Protein AF-A0A9C6TLK5-F1 (afdb_monomer_lite)

InterPro domains:
  IPR001360 Glycoside hydrolase family 1 [PF00232] (13-181)
  IPR001360 Glycoside hydrolase family 1 [PTHR10353] (14-205)
  IPR007502 Helicase-associated domain [SM00847] (210-288)
  IPR017853 Glycoside hydrolase superfamily [SSF51445] (13-219)
  IPR048333 Helicase associated domain (HA2), winged-helix domain [PF04408] (211-238)

pLDDT: mean 72.8, std 20.07, range [28.39, 98.5]

Sequence (298 aa):
MPAGASTISDDFMLQEDVKLMVGIDLDAYRLSISWSRLIPNGRGPINPKGLQFYNNLINELISSGIQPHVTLHNYDLPQALEDEYGGWISPKIIRDFINYAEVCLREFGDRVLYWNTMNESNVFTIGGYDQGTTPPTRYSPPFFQKYNSSRGDSITEPYLAVHHILLSHSSVVRLYRRKYKIILPTNDTDEDWVATQRARDFFIAKSLQDALKQLYLIDVIDENGAITSIGQKMAELSLEPSLSRTLMEANDYGCIPEALTIVVMLSAKTTLLPLSHIISTTRVMQIIIMHCAIGKVV

Structure (mmCIF, N/CA/C/O backbone):
data_AF-A0A9C6TLK5-F1
#
_entry.id   AF-A0A9C6TLK5-F1
#
loop_
_atom_site.group_PDB
_atom_site.id
_atom_site.type_symbol
_atom_site.label_atom_id
_atom_site.label_alt_id
_atom_site.label_comp_id
_atom_site.label_asym_id
_atom_site.label_entity_id
_atom_site.label_seq_id
_atom_site.pdbx_PDB_ins_code
_atom_site.Cartn_x
_atom_site.Cartn_y
_atom_site.Cartn_z
_atom_site.occupancy
_atom_site.B_iso_or_equiv
_atom_site.auth_seq_id
_atom_site.auth_comp_id
_atom_site.auth_asym_id
_atom_site.auth_atom_id
_atom_site.pdbx_PDB_model_num
ATOM 1 N N . MET A 1 1 ? 14.029 9.295 10.079 1.00 28.39 1 MET A N 1
ATOM 2 C CA . MET A 1 1 ? 14.138 10.012 11.373 1.00 28.39 1 MET A CA 1
ATOM 3 C C . MET A 1 1 ? 14.384 8.990 12.482 1.00 28.39 1 MET A C 1
ATOM 5 O O . MET A 1 1 ? 13.859 7.889 12.354 1.00 28.39 1 MET A O 1
ATOM 9 N N . PRO A 1 2 ? 15.218 9.279 13.499 1.00 29.06 2 PRO A N 1
ATOM 10 C CA . PRO A 1 2 ? 15.669 8.276 14.464 1.00 29.06 2 PRO A CA 1
ATOM 11 C C . PRO A 1 2 ? 14.577 7.916 15.490 1.00 29.06 2 PRO A C 1
ATOM 13 O O . PRO A 1 2 ? 13.809 8.762 15.939 1.00 29.06 2 PRO A O 1
ATOM 16 N N . ALA A 1 3 ? 14.529 6.633 15.851 1.00 36.59 3 ALA A N 1
ATOM 17 C CA . ALA A 1 3 ? 13.403 5.910 16.454 1.00 36.59 3 ALA A CA 1
ATOM 18 C C . ALA A 1 3 ? 13.203 6.076 17.983 1.00 36.59 3 ALA A C 1
ATOM 20 O O . ALA A 1 3 ? 12.779 5.134 18.652 1.00 36.59 3 ALA A O 1
ATOM 21 N N . GLY A 1 4 ? 13.525 7.237 18.563 1.00 34.28 4 GLY A N 1
ATOM 22 C CA . GLY A 1 4 ? 13.648 7.370 20.026 1.00 34.28 4 GLY A CA 1
ATOM 23 C C . GLY A 1 4 ? 12.682 8.312 20.750 1.00 34.28 4 GLY A C 1
ATOM 24 O O . GLY A 1 4 ? 12.479 8.129 21.945 1.00 34.28 4 GLY A O 1
ATOM 25 N N . ALA A 1 5 ? 12.094 9.307 20.076 1.00 31.28 5 ALA A N 1
ATOM 26 C CA . ALA A 1 5 ? 11.507 10.471 20.761 1.00 31.28 5 ALA A CA 1
ATOM 27 C C . ALA A 1 5 ? 9.985 10.674 20.588 1.00 31.28 5 ALA A C 1
ATOM 29 O O . ALA A 1 5 ? 9.464 11.654 21.105 1.00 31.28 5 ALA A O 1
ATOM 30 N N . SER A 1 6 ? 9.260 9.793 19.886 1.00 44.84 6 SER A N 1
ATOM 31 C CA . SER A 1 6 ? 7.940 10.163 19.335 1.00 44.84 6 SER A CA 1
ATOM 32 C C . SER A 1 6 ? 6.698 9.637 20.069 1.00 44.84 6 SER A C 1
ATOM 34 O O . SER A 1 6 ? 5.595 10.031 19.738 1.00 44.84 6 SER A O 1
ATOM 36 N N . THR A 1 7 ? 6.800 8.758 21.069 1.00 49.16 7 THR A N 1
ATOM 37 C CA . THR A 1 7 ? 5.591 8.039 21.548 1.00 49.16 7 THR A CA 1
ATOM 38 C C . THR A 1 7 ? 4.605 8.913 22.329 1.00 49.16 7 THR A C 1
ATOM 40 O O . THR A 1 7 ? 3.407 8.794 22.119 1.00 49.16 7 THR A O 1
ATOM 43 N N . ILE A 1 8 ? 5.086 9.824 23.182 1.00 45.69 8 ILE A N 1
ATOM 44 C CA . ILE A 1 8 ? 4.211 10.729 23.954 1.00 45.69 8 ILE A CA 1
ATOM 45 C C . ILE A 1 8 ? 3.679 11.867 23.070 1.00 45.69 8 ILE A C 1
ATOM 47 O O . ILE A 1 8 ? 2.539 12.290 23.235 1.00 45.69 8 ILE A O 1
ATOM 51 N N . SER A 1 9 ? 4.489 12.351 22.121 1.00 56.44 9 SER A N 1
ATOM 52 C CA . SER A 1 9 ? 4.056 13.385 21.178 1.00 56.44 9 SER A CA 1
ATOM 53 C C . SER A 1 9 ? 3.024 12.847 20.193 1.00 56.44 9 SER A C 1
ATOM 55 O O . SER A 1 9 ? 2.036 13.521 19.944 1.00 56.44 9 SER A O 1
ATOM 57 N N . ASP A 1 10 ? 3.222 11.636 19.666 1.00 60.91 10 ASP A N 1
ATOM 58 C CA . ASP A 1 10 ? 2.335 11.056 18.655 1.00 60.91 10 ASP A CA 1
ATOM 59 C C . ASP A 1 10 ? 0.942 10.767 19.247 1.00 60.91 10 ASP A C 1
ATOM 61 O O . ASP A 1 10 ? -0.057 11.093 18.614 1.00 60.91 10 ASP A O 1
ATOM 65 N N . ASP A 1 11 ? 0.862 10.235 20.475 1.00 58.91 11 ASP A N 1
ATOM 66 C CA . ASP A 1 11 ? -0.419 9.974 21.154 1.00 58.91 11 ASP A CA 1
ATOM 67 C C . ASP A 1 11 ? -1.155 11.274 21.540 1.00 58.91 11 ASP A C 1
ATOM 69 O O . ASP A 1 11 ? -2.381 11.342 21.449 1.00 58.91 11 ASP A O 1
ATOM 73 N N . PHE A 1 12 ? -0.428 12.322 21.947 1.00 60.56 12 PHE A N 1
ATOM 74 C CA . PHE A 1 12 ? -1.028 13.623 22.268 1.00 60.56 12 PHE A CA 1
ATOM 75 C C . PHE A 1 12 ? -1.598 14.312 21.021 1.00 60.56 12 PHE A C 1
ATOM 77 O O . PHE A 1 12 ? -2.747 14.750 21.034 1.00 60.56 12 PHE A O 1
ATOM 84 N N . MET A 1 13 ? -0.827 14.346 19.929 1.00 69.62 13 MET A N 1
ATOM 85 C CA . MET A 1 13 ? -1.277 14.909 18.651 1.00 69.62 13 MET A CA 1
ATOM 86 C C . MET A 1 13 ? -2.495 14.153 18.112 1.00 69.62 13 MET A C 1
ATOM 88 O O . MET A 1 13 ? -3.429 14.760 17.605 1.00 69.62 13 MET A O 1
ATOM 92 N N . LEU A 1 14 ? -2.533 12.833 18.302 1.00 75.69 14 LEU A N 1
ATOM 93 C CA . LEU A 1 14 ? -3.653 11.995 17.895 1.00 75.69 14 LEU A CA 1
ATOM 94 C C . LEU A 1 14 ? -4.956 12.334 18.629 1.00 75.69 14 LEU A C 1
ATOM 96 O O . LEU A 1 14 ? -6.019 12.383 18.013 1.00 75.69 14 LEU A O 1
ATOM 100 N N . GLN A 1 15 ? -4.886 12.593 19.935 1.00 77.00 15 GLN A N 1
ATOM 101 C CA . GLN A 1 15 ? -6.055 13.025 20.704 1.00 77.00 15 GLN A CA 1
ATOM 102 C C . GLN A 1 15 ? -6.535 14.419 20.289 1.00 77.00 15 GLN A C 1
ATOM 104 O O . GLN A 1 15 ? -7.738 14.678 20.296 1.00 77.00 15 GLN A O 1
ATOM 109 N N . GLU A 1 16 ? -5.624 15.331 19.941 1.00 82.81 16 GLU A N 1
ATOM 110 C CA . GLU A 1 16 ? -6.001 16.640 19.397 1.00 82.81 16 GLU A CA 1
ATOM 111 C C . GLU A 1 16 ? -6.657 16.512 18.020 1.00 82.81 16 GLU A C 1
ATOM 113 O O . GLU A 1 16 ? -7.712 17.107 17.798 1.00 82.81 16 GLU A O 1
ATOM 118 N N . ASP A 1 17 ? -6.105 15.676 17.142 1.00 82.94 17 ASP A N 1
ATOM 119 C CA . ASP A 1 17 ? -6.660 15.407 15.817 1.00 82.94 17 ASP A CA 1
ATOM 120 C C . ASP A 1 17 ? -8.091 14.860 15.918 1.00 82.94 17 ASP A C 1
ATOM 122 O O . ASP A 1 17 ? -8.992 15.376 15.256 1.00 82.94 17 ASP A O 1
ATOM 126 N N . VAL A 1 18 ? -8.350 13.881 16.795 1.00 84.81 18 VAL A N 1
ATOM 127 C CA . VAL A 1 18 ? -9.710 13.339 16.978 1.00 84.81 18 VAL A CA 1
ATOM 128 C C . VAL A 1 18 ? -10.662 14.386 17.560 1.00 84.81 18 VAL A C 1
ATOM 130 O O . VAL A 1 18 ? -11.790 14.511 17.085 1.00 84.81 18 VAL A O 1
ATOM 133 N N . LYS A 1 19 ? -10.223 15.208 18.524 1.00 86.12 19 LYS A N 1
ATOM 134 C CA . LYS A 1 19 ? -11.050 16.311 19.052 1.00 86.12 19 LYS A CA 1
ATOM 135 C C . LYS A 1 19 ? -11.443 17.304 17.964 1.00 86.12 19 LYS A C 1
ATOM 137 O O . LYS A 1 19 ? -12.581 17.770 17.952 1.00 86.12 19 LYS A O 1
ATOM 142 N N . LEU A 1 20 ? -10.519 17.625 17.059 1.00 86.88 20 LEU A N 1
ATOM 143 C CA . LEU A 1 20 ? -10.808 18.485 15.917 1.00 86.88 20 LEU A CA 1
ATOM 144 C C . LEU A 1 20 ? -11.824 17.829 14.982 1.00 86.88 20 LEU A C 1
ATOM 146 O O . LEU A 1 20 ? -12.769 18.503 14.585 1.00 86.88 20 LEU A O 1
ATOM 150 N N . MET A 1 21 ? -11.678 16.532 14.689 1.00 87.00 21 MET A N 1
ATOM 151 C CA . MET A 1 21 ? -12.616 15.776 13.848 1.00 87.00 21 MET A CA 1
ATOM 152 C C . MET A 1 21 ? -14.034 15.743 14.429 1.00 87.00 21 MET A C 1
ATOM 154 O O . MET A 1 21 ? -14.998 15.940 13.694 1.00 87.00 21 MET A O 1
ATOM 158 N N . VAL A 1 22 ? -14.166 15.560 15.746 1.00 84.81 22 VAL A N 1
ATOM 159 C CA . VAL A 1 22 ? -15.458 15.654 16.446 1.00 84.81 22 VAL A CA 1
ATOM 160 C C . VAL A 1 22 ? -16.018 17.074 16.362 1.00 84.81 22 VAL A C 1
ATOM 162 O O . VAL A 1 22 ? -17.205 17.260 16.122 1.00 84.81 22 VAL A O 1
ATOM 165 N N . GLY A 1 23 ? -15.167 18.092 16.516 1.00 83.12 23 GLY A N 1
ATOM 166 C CA . GLY A 1 23 ? -15.576 19.497 16.444 1.00 83.12 23 GLY A CA 1
ATOM 167 C C . GLY A 1 23 ? -16.143 19.928 15.085 1.00 83.12 23 GLY A C 1
ATOM 168 O O . GLY A 1 23 ? -16.872 20.916 15.028 1.00 83.12 23 GLY A O 1
ATOM 169 N N . ILE A 1 24 ? -15.828 19.198 14.012 1.00 89.31 24 ILE A N 1
ATOM 170 C CA . ILE A 1 24 ? -16.359 19.421 12.657 1.00 89.31 24 ILE A CA 1
ATOM 171 C C . ILE A 1 24 ? -17.416 18.384 12.238 1.00 89.31 24 ILE A C 1
ATOM 173 O O . ILE A 1 24 ? -17.804 18.378 11.073 1.00 89.31 24 ILE A O 1
ATOM 177 N N . ASP A 1 25 ? -17.877 17.544 13.172 1.00 85.94 25 ASP A N 1
ATOM 178 C CA . ASP A 1 25 ? -18.951 16.557 12.981 1.00 85.94 25 ASP A CA 1
ATOM 179 C C . ASP A 1 25 ? -18.668 15.544 11.850 1.00 85.94 25 ASP A C 1
ATOM 181 O O . ASP A 1 25 ? -19.479 15.319 10.954 1.00 85.94 25 ASP A O 1
ATOM 185 N N . LEU A 1 26 ? -17.460 14.961 11.840 1.00 83.62 26 LEU A N 1
ATOM 186 C CA . LEU A 1 26 ? -17.097 13.925 10.866 1.00 83.62 26 LEU A CA 1
ATOM 187 C C . LEU A 1 26 ? -17.704 12.561 11.213 1.00 83.62 26 LEU A C 1
ATOM 189 O O . LEU A 1 26 ? -17.355 11.964 12.227 1.00 83.62 26 LEU A O 1
ATOM 193 N N . ASP A 1 27 ? -18.465 11.988 10.280 1.00 81.31 27 ASP A N 1
ATOM 194 C CA . ASP A 1 27 ? -18.982 10.614 10.395 1.00 81.31 27 ASP A CA 1
ATOM 195 C C . ASP A 1 27 ? -17.893 9.538 10.231 1.00 81.31 27 ASP A C 1
ATOM 197 O O . ASP A 1 27 ? -17.982 8.433 10.772 1.00 81.31 27 ASP A O 1
ATOM 201 N N . ALA A 1 28 ? -16.860 9.825 9.434 1.00 82.94 28 ALA A N 1
ATOM 202 C CA . ALA A 1 28 ? -15.835 8.856 9.070 1.00 82.94 28 ALA A CA 1
ATOM 203 C C . ALA A 1 28 ? -14.465 9.505 8.871 1.00 82.94 28 ALA A C 1
ATOM 205 O O . ALA A 1 28 ? -14.345 10.625 8.371 1.00 82.94 28 ALA A O 1
ATOM 206 N N . TYR A 1 29 ? -13.414 8.748 9.187 1.00 85.56 29 TYR A N 1
ATOM 207 C CA . TYR A 1 29 ? -12.033 9.161 8.988 1.00 85.56 29 TYR A CA 1
ATOM 208 C C . TYR A 1 29 ? -11.250 8.113 8.204 1.00 85.56 29 TYR A C 1
ATOM 210 O O . TYR A 1 29 ? -11.150 6.945 8.590 1.00 85.56 29 TYR A O 1
ATOM 218 N N . ARG A 1 30 ? -10.664 8.545 7.084 1.00 88.75 30 ARG A N 1
ATOM 219 C CA . ARG A 1 30 ? -9.787 7.706 6.272 1.00 88.75 30 ARG A CA 1
ATOM 220 C C . ARG A 1 30 ? -8.355 7.798 6.787 1.00 88.75 30 ARG A C 1
ATOM 222 O O . ARG A 1 30 ? -7.740 8.855 6.722 1.00 88.75 30 ARG A O 1
ATOM 229 N N . LEU A 1 31 ? -7.800 6.659 7.180 1.00 91.06 31 LEU A N 1
ATOM 230 C CA . LEU A 1 31 ? -6.415 6.521 7.622 1.00 91.06 31 LEU A CA 1
ATOM 231 C C . LEU A 1 31 ? -5.680 5.446 6.818 1.00 91.06 31 LEU A C 1
ATOM 233 O O . LEU A 1 31 ? -6.300 4.609 6.163 1.00 91.06 31 LEU A O 1
ATOM 237 N N . SER A 1 32 ? -4.351 5.436 6.892 1.00 94.06 32 SER A N 1
ATOM 238 C CA . SER A 1 32 ? -3.530 4.331 6.392 1.00 94.06 32 SER A CA 1
ATOM 239 C C . SER A 1 32 ? -2.729 3.687 7.515 1.00 94.06 32 SER A C 1
ATOM 241 O O . SER A 1 32 ? -2.129 4.386 8.336 1.00 94.06 32 SER A O 1
ATOM 243 N N . ILE A 1 33 ? -2.677 2.357 7.525 1.00 96.31 33 ILE A N 1
ATOM 244 C CA . ILE A 1 33 ? -1.749 1.622 8.386 1.00 96.31 33 ILE A CA 1
ATOM 245 C C . ILE A 1 33 ? -0.420 1.569 7.659 1.00 96.31 33 ILE A C 1
ATOM 247 O O . ILE A 1 33 ? -0.367 1.141 6.510 1.00 96.31 33 ILE A O 1
ATOM 251 N N . SER A 1 34 ? 0.642 2.013 8.326 1.00 97.31 34 SER A N 1
ATOM 252 C CA . SER A 1 34 ? 1.949 2.005 7.708 1.00 97.31 34 SER A CA 1
ATOM 253 C C . SER A 1 34 ? 2.592 0.634 7.821 1.00 97.31 34 SER A C 1
ATOM 255 O O . SER A 1 34 ? 2.831 0.148 8.934 1.00 97.31 34 SER A O 1
ATOM 257 N N . TRP A 1 35 ? 2.917 0.032 6.677 1.00 97.81 35 TRP A N 1
ATOM 258 C CA . TRP A 1 35 ? 3.493 -1.311 6.640 1.00 97.81 35 TRP A CA 1
ATOM 259 C C . TRP A 1 35 ? 4.826 -1.331 7.388 1.00 97.81 35 TRP A C 1
ATOM 261 O O . TRP A 1 35 ? 5.009 -2.137 8.296 1.00 97.81 35 TRP A O 1
ATOM 271 N N . SER A 1 36 ? 5.716 -0.378 7.116 1.00 96.00 36 SER A N 1
ATOM 272 C CA . SER A 1 36 ? 7.012 -0.282 7.802 1.00 96.00 36 SER A CA 1
ATOM 273 C C . SER A 1 36 ? 6.898 0.050 9.299 1.00 96.00 36 SER A C 1
ATOM 275 O O . SER A 1 36 ? 7.780 -0.294 10.083 1.00 96.00 36 SER A O 1
ATOM 277 N N . ARG A 1 37 ? 5.803 0.670 9.758 1.00 96.12 37 ARG A N 1
ATOM 278 C CA . ARG A 1 37 ? 5.573 0.870 11.199 1.00 96.12 37 ARG A CA 1
ATOM 279 C C . ARG A 1 37 ? 5.135 -0.419 11.884 1.00 96.12 37 ARG A C 1
ATOM 281 O O . ARG A 1 37 ? 5.588 -0.692 12.999 1.00 96.12 37 ARG A O 1
ATOM 288 N N . LEU A 1 38 ? 4.248 -1.178 11.240 1.00 97.25 38 LEU A N 1
ATOM 289 C CA . LEU A 1 38 ? 3.673 -2.401 11.796 1.00 97.25 38 LEU A CA 1
ATOM 290 C C . LEU A 1 38 ? 4.633 -3.594 11.679 1.00 97.25 38 LEU A C 1
ATOM 292 O O . LEU A 1 38 ? 4.767 -4.362 12.628 1.00 97.25 38 LEU A O 1
ATOM 296 N N . ILE A 1 39 ? 5.322 -3.728 10.544 1.00 97.88 39 ILE A N 1
ATOM 297 C CA . ILE A 1 39 ? 6.287 -4.789 10.232 1.00 97.88 39 ILE A CA 1
ATOM 298 C C . ILE A 1 39 ? 7.532 -4.135 9.590 1.00 97.88 39 ILE A C 1
ATOM 300 O O . ILE A 1 39 ? 7.597 -4.001 8.366 1.00 97.88 39 ILE A O 1
ATOM 304 N N . PRO A 1 40 ? 8.540 -3.726 10.389 1.00 95.06 40 PRO A N 1
ATOM 305 C CA . PRO A 1 40 ? 9.646 -2.872 9.931 1.00 95.06 40 PRO A CA 1
ATOM 306 C C . PRO A 1 40 ? 10.436 -3.365 8.722 1.00 95.06 40 PRO A C 1
ATOM 308 O O . PRO A 1 40 ? 10.754 -2.582 7.832 1.00 95.06 40 PRO A O 1
ATOM 311 N N . ASN A 1 41 ? 10.700 -4.668 8.651 1.00 94.44 41 ASN A N 1
ATOM 312 C CA . ASN A 1 41 ? 11.459 -5.269 7.552 1.00 94.44 41 ASN A CA 1
ATOM 313 C C . ASN A 1 41 ? 10.544 -5.818 6.442 1.00 94.44 41 ASN A C 1
ATOM 315 O O . ASN A 1 41 ? 10.963 -6.656 5.649 1.00 94.44 41 ASN A O 1
ATOM 319 N N . GLY A 1 42 ? 9.260 -5.448 6.444 1.00 95.25 42 GLY A N 1
ATOM 320 C CA . GLY A 1 42 ? 8.216 -5.988 5.567 1.00 95.25 42 GLY A CA 1
ATOM 321 C C . GLY A 1 42 ? 7.775 -7.416 5.889 1.00 95.25 42 GLY A C 1
ATOM 322 O O . GLY A 1 42 ? 6.614 -7.761 5.675 1.00 95.25 42 GLY A O 1
ATOM 323 N N . ARG A 1 43 ? 8.659 -8.216 6.491 1.00 97.06 43 ARG A N 1
ATOM 324 C CA . ARG A 1 43 ? 8.399 -9.566 7.002 1.00 97.06 43 ARG A CA 1
ATOM 325 C C . ARG A 1 43 ? 8.832 -9.695 8.460 1.00 97.06 43 ARG A C 1
ATOM 327 O O . ARG A 1 43 ? 9.682 -8.947 8.941 1.00 97.06 43 ARG A O 1
ATOM 334 N N . GLY A 1 44 ? 8.299 -10.713 9.130 1.00 94.81 44 GLY A N 1
ATOM 335 C CA . GLY A 1 44 ? 8.686 -11.076 10.492 1.00 94.81 44 GLY A CA 1
ATOM 336 C C . GLY A 1 44 ? 7.678 -10.613 11.549 1.00 94.81 44 GLY A C 1
ATOM 337 O O . GLY A 1 44 ? 6.489 -10.503 11.244 1.00 94.81 44 GLY A O 1
ATOM 338 N N . PRO A 1 45 ? 8.122 -10.423 12.804 1.00 95.50 45 PRO A N 1
ATOM 339 C CA . PRO A 1 45 ? 7.224 -10.129 13.911 1.00 95.50 45 PRO A CA 1
ATOM 340 C C . PRO A 1 45 ? 6.627 -8.723 13.808 1.00 95.50 45 PRO A C 1
ATOM 342 O O . PRO A 1 45 ? 7.249 -7.792 13.293 1.00 95.50 45 PRO A O 1
ATOM 345 N N . ILE A 1 46 ? 5.424 -8.578 14.363 1.00 97.69 46 ILE A N 1
ATOM 346 C CA . ILE A 1 46 ? 4.753 -7.287 14.513 1.00 97.69 46 ILE A CA 1
ATOM 347 C C . ILE A 1 46 ? 5.544 -6.430 15.501 1.00 97.69 46 ILE A C 1
ATOM 349 O O . ILE A 1 46 ? 5.961 -6.910 16.554 1.00 97.69 46 ILE A O 1
ATOM 353 N N . ASN A 1 47 ? 5.709 -5.149 15.185 1.00 97.25 47 ASN A N 1
ATOM 354 C CA . ASN A 1 47 ? 6.212 -4.147 16.111 1.00 97.25 47 ASN A CA 1
ATOM 355 C C . ASN A 1 47 ? 5.130 -3.814 17.160 1.00 97.25 47 ASN A C 1
ATOM 357 O O . ASN A 1 47 ? 4.139 -3.165 16.806 1.00 97.25 47 ASN A O 1
ATOM 361 N N . PRO A 1 48 ? 5.309 -4.170 18.449 1.00 97.50 48 PRO A N 1
ATOM 362 C CA . PRO A 1 48 ? 4.274 -3.976 19.465 1.00 97.50 48 PRO A CA 1
ATOM 363 C C . PRO A 1 48 ? 3.873 -2.510 19.649 1.00 97.50 48 PRO A C 1
ATOM 365 O O . PRO A 1 48 ? 2.703 -2.218 19.868 1.00 97.50 48 PRO A O 1
ATOM 368 N N . LYS A 1 49 ? 4.821 -1.575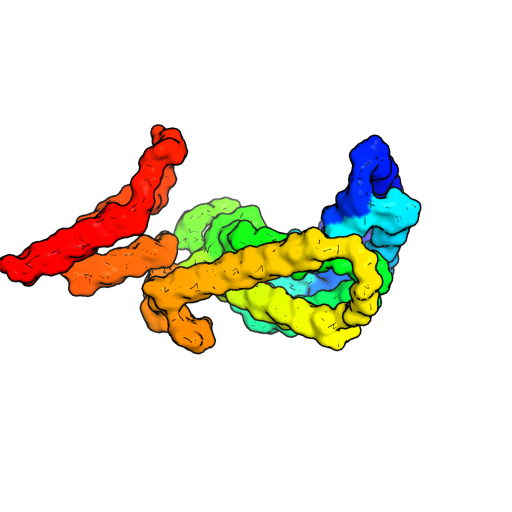 19.496 1.00 95.25 49 LYS A N 1
ATOM 369 C CA . LYS A 1 49 ? 4.533 -0.136 19.597 1.00 95.25 49 LYS A CA 1
ATOM 370 C C . LYS A 1 49 ? 3.698 0.361 18.418 1.00 95.25 49 LYS A C 1
ATOM 372 O O . LYS A 1 49 ? 2.792 1.163 18.602 1.00 95.25 49 LYS A O 1
ATOM 377 N N . GLY A 1 50 ? 3.985 -0.132 17.211 1.00 95.06 50 GLY A N 1
ATOM 378 C CA . GLY A 1 50 ? 3.192 0.178 16.019 1.00 95.06 50 GLY A CA 1
ATOM 379 C C . GLY A 1 50 ? 1.770 -0.367 16.133 1.00 95.06 50 GLY A C 1
ATOM 380 O O . GLY A 1 50 ? 0.812 0.344 15.845 1.00 95.06 50 GLY A O 1
ATOM 381 N N . LEU A 1 51 ? 1.633 -1.600 16.624 1.00 97.19 51 LEU A N 1
ATOM 382 C CA . LEU A 1 51 ? 0.337 -2.216 16.898 1.00 97.19 51 LEU A CA 1
ATOM 383 C C . LEU A 1 51 ? -0.460 -1.434 17.952 1.00 97.19 51 LEU A C 1
ATOM 385 O O . LEU A 1 51 ? -1.650 -1.193 17.762 1.00 97.19 51 LEU A O 1
ATOM 389 N N . GLN A 1 52 ? 0.184 -1.026 19.047 1.00 96.50 52 GLN A N 1
ATOM 390 C CA . GLN A 1 52 ? -0.455 -0.240 20.103 1.00 96.50 52 GLN A CA 1
ATOM 391 C C . GLN A 1 52 ? -0.951 1.111 19.580 1.00 96.50 52 GLN A C 1
ATOM 393 O O . GLN A 1 52 ? -2.096 1.466 19.832 1.00 96.50 52 GLN A O 1
ATOM 398 N N . PHE A 1 53 ? -0.132 1.816 18.797 1.00 94.94 53 PHE A N 1
ATOM 399 C CA . PHE A 1 53 ? -0.505 3.094 18.192 1.00 94.94 53 PHE A CA 1
ATOM 400 C C . PHE A 1 53 ? -1.798 2.992 17.366 1.00 94.94 53 PHE A C 1
ATOM 402 O O . PHE A 1 53 ? -2.744 3.740 17.599 1.00 94.94 53 PHE A O 1
ATOM 409 N N . TYR A 1 54 ? -1.883 2.028 16.439 1.00 96.50 54 TYR A N 1
ATOM 410 C CA . TYR A 1 54 ? -3.087 1.870 15.614 1.00 96.50 54 TYR A CA 1
ATOM 411 C C . TYR A 1 54 ? -4.299 1.402 16.421 1.00 96.50 54 TYR A C 1
ATOM 413 O O . TYR A 1 54 ? -5.410 1.841 16.142 1.00 96.50 54 TYR A O 1
ATOM 421 N N . ASN A 1 55 ? -4.104 0.563 17.443 1.00 97.00 55 ASN A N 1
ATOM 422 C CA . ASN A 1 55 ? -5.189 0.191 18.348 1.00 97.00 55 ASN A CA 1
ATOM 423 C C . ASN A 1 55 ? -5.744 1.402 19.101 1.00 97.00 55 ASN A C 1
ATOM 425 O O . ASN A 1 55 ? -6.959 1.565 19.146 1.00 97.00 55 ASN A O 1
ATOM 429 N N . ASN A 1 56 ? -4.872 2.251 19.650 1.00 95.25 56 ASN A N 1
ATOM 430 C CA . ASN A 1 56 ? -5.279 3.471 20.342 1.00 95.25 56 ASN A CA 1
ATOM 431 C C . ASN A 1 56 ? -6.048 4.401 19.394 1.00 95.25 56 ASN A C 1
ATOM 433 O O . ASN A 1 56 ? -7.146 4.823 19.736 1.00 95.25 56 ASN A O 1
ATOM 437 N N . LEU A 1 57 ? -5.531 4.630 18.179 1.00 94.12 57 LEU A N 1
ATOM 438 C CA . LEU A 1 57 ? -6.196 5.450 17.160 1.00 94.12 57 LEU A CA 1
ATOM 439 C C . LEU A 1 57 ? -7.597 4.944 16.818 1.00 94.12 57 LEU A C 1
ATOM 441 O O . LEU A 1 57 ? -8.564 5.698 16.835 1.00 94.12 57 LEU A O 1
ATOM 445 N N . ILE A 1 58 ? -7.700 3.658 16.483 1.00 95.81 58 ILE A N 1
ATOM 446 C CA . ILE A 1 58 ? -8.959 3.042 16.061 1.00 95.81 58 ILE A CA 1
ATOM 447 C C . ILE A 1 58 ? -9.970 3.075 17.208 1.00 95.81 58 ILE A C 1
ATOM 449 O O . ILE A 1 58 ? -11.137 3.378 16.975 1.00 95.81 58 ILE A O 1
ATOM 453 N N . ASN A 1 59 ? -9.529 2.800 18.438 1.00 95.50 59 ASN A N 1
ATOM 454 C CA . ASN A 1 59 ? -10.393 2.860 19.611 1.00 95.50 59 ASN A CA 1
ATOM 455 C C . ASN A 1 59 ? -10.905 4.280 19.864 1.00 95.50 59 ASN A C 1
ATOM 457 O O . ASN A 1 59 ? -12.099 4.435 20.089 1.00 95.50 59 ASN A O 1
ATOM 461 N N . GLU A 1 60 ? -10.034 5.288 19.781 1.00 94.00 60 GLU A N 1
ATOM 462 C CA . GLU A 1 60 ? -10.387 6.693 20.019 1.00 94.00 60 GLU A CA 1
ATOM 463 C C . GLU A 1 60 ? -11.377 7.226 18.969 1.00 94.00 60 GLU A C 1
ATOM 465 O O . GLU A 1 60 ? -12.346 7.907 19.309 1.00 94.00 60 GLU A O 1
ATOM 470 N N . LEU A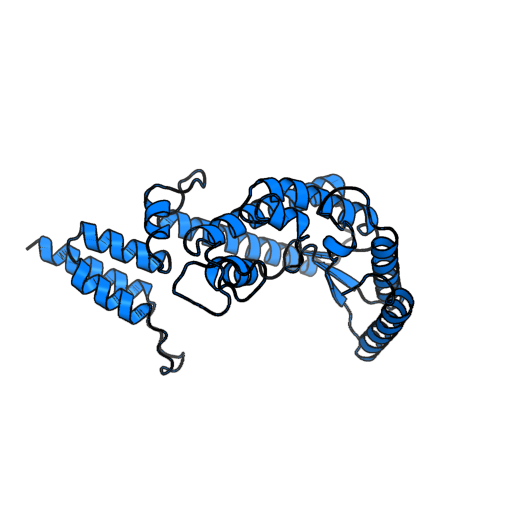 1 61 ? -11.178 6.874 17.691 1.00 92.06 61 LEU A N 1
ATOM 471 C CA . LEU A 1 61 ? -12.115 7.209 16.613 1.00 92.06 61 LEU A CA 1
ATOM 472 C C . LEU A 1 61 ? -13.495 6.604 16.888 1.00 92.06 61 LEU A C 1
ATOM 474 O O . LEU A 1 61 ? -14.495 7.318 16.889 1.00 92.06 61 LEU A O 1
ATOM 478 N N . ILE A 1 62 ? -13.542 5.305 17.197 1.00 93.50 62 ILE A N 1
ATOM 479 C CA . ILE A 1 62 ? -14.798 4.591 17.443 1.00 93.50 62 ILE A CA 1
ATOM 480 C C . ILE A 1 62 ? -15.504 5.117 18.695 1.00 93.50 62 ILE A C 1
ATOM 482 O O . ILE A 1 62 ? -16.716 5.323 18.659 1.00 93.50 62 ILE A O 1
ATOM 486 N N . SER A 1 63 ? -14.779 5.369 19.792 1.00 94.31 63 SER A N 1
ATOM 487 C CA . SER A 1 63 ? -15.376 5.936 21.009 1.00 94.31 63 SER A CA 1
ATOM 488 C C . SER A 1 63 ? -15.923 7.344 20.795 1.00 94.31 63 SER A C 1
ATOM 490 O O . SER A 1 63 ? -16.831 7.757 21.512 1.00 94.31 63 SER A O 1
ATOM 492 N N . SER A 1 64 ? -15.397 8.053 19.798 1.00 91.69 64 SER A N 1
ATOM 493 C CA . SER A 1 64 ? -15.847 9.382 19.387 1.00 91.69 64 SER A CA 1
ATOM 494 C C . SER A 1 64 ? -16.951 9.350 18.323 1.00 91.69 64 SER A C 1
ATOM 496 O O . SER A 1 64 ? -17.344 10.401 17.831 1.00 91.69 64 SER A O 1
ATOM 498 N N . GLY A 1 65 ? -17.457 8.166 17.957 1.00 87.94 65 GLY A N 1
ATOM 499 C CA . GLY A 1 65 ? -18.502 8.002 16.942 1.00 87.94 65 GLY A CA 1
ATOM 500 C C . GLY A 1 65 ? -18.012 8.085 15.493 1.00 87.94 65 GLY A C 1
ATOM 501 O O . GLY A 1 65 ? -18.830 8.044 14.582 1.00 87.94 65 GLY A O 1
ATOM 502 N N . ILE A 1 66 ? -16.698 8.155 15.266 1.00 87.69 66 ILE A N 1
ATOM 503 C CA . ILE A 1 66 ? -16.094 8.309 13.940 1.00 87.69 66 ILE A CA 1
ATOM 504 C C . ILE A 1 66 ? -15.729 6.938 13.373 1.00 87.69 66 ILE A C 1
ATOM 506 O O . ILE A 1 66 ? -14.971 6.168 13.969 1.00 87.69 66 ILE A O 1
ATOM 510 N N . GLN A 1 67 ? -16.216 6.636 12.174 1.00 87.81 67 GLN A N 1
ATOM 511 C CA . GLN A 1 67 ? -15.951 5.366 11.514 1.00 87.81 67 GLN A CA 1
ATOM 512 C C . GLN A 1 67 ? -14.552 5.324 10.863 1.00 87.81 67 GLN A C 1
ATOM 514 O O . GLN A 1 67 ? -14.261 6.124 9.969 1.00 87.81 67 GLN A O 1
ATOM 519 N N . PRO A 1 68 ? -13.670 4.372 11.230 1.00 88.75 68 PRO A N 1
ATOM 520 C CA . PRO A 1 68 ? -12.354 4.248 10.609 1.00 88.75 68 PRO A CA 1
ATOM 521 C C . PRO A 1 68 ? -12.432 3.562 9.235 1.00 88.75 68 PRO A C 1
ATOM 523 O O . PRO A 1 68 ? -12.897 2.427 9.108 1.00 88.75 68 PRO A O 1
ATOM 526 N N . HIS A 1 69 ? -11.917 4.232 8.202 1.00 90.31 69 HIS A N 1
ATOM 527 C CA . HIS A 1 69 ? -11.756 3.704 6.843 1.00 90.31 69 HIS A CA 1
ATOM 528 C C . HIS A 1 69 ? -10.271 3.472 6.560 1.00 90.31 69 HIS A C 1
ATOM 530 O O . HIS A 1 69 ? -9.517 4.412 6.299 1.00 90.31 69 HIS A O 1
ATOM 536 N N . VAL A 1 70 ? -9.825 2.218 6.613 1.00 93.00 70 VAL A N 1
ATOM 537 C CA . VAL A 1 70 ? -8.393 1.902 6.572 1.00 93.00 70 VAL A CA 1
ATOM 538 C C . VAL A 1 70 ? -7.917 1.616 5.154 1.00 93.00 70 VAL A C 1
ATOM 540 O O . VAL A 1 70 ? -8.445 0.754 4.458 1.00 93.00 70 VAL A O 1
ATOM 543 N N . THR A 1 71 ? -6.847 2.295 4.744 1.00 92.38 71 THR A N 1
ATOM 544 C CA . THR A 1 71 ? -6.060 1.970 3.551 1.00 92.38 71 THR A CA 1
ATOM 545 C C . THR A 1 71 ? -4.829 1.147 3.942 1.00 92.38 71 THR A C 1
ATOM 547 O O . THR A 1 71 ? -4.045 1.578 4.785 1.00 92.38 71 THR A O 1
ATOM 550 N N . LEU A 1 72 ? -4.641 -0.031 3.339 1.00 95.06 72 LEU A N 1
ATOM 551 C CA . LEU A 1 72 ? -3.537 -0.937 3.681 1.00 95.06 72 LEU A CA 1
ATOM 552 C C . LEU A 1 72 ? -2.180 -0.448 3.164 1.00 95.06 72 LEU A C 1
ATOM 554 O O . LEU A 1 72 ? -1.183 -0.640 3.851 1.00 95.06 72 LEU A O 1
ATOM 558 N N . HIS A 1 73 ? -2.130 0.172 1.984 1.00 95.12 73 HIS A N 1
ATOM 559 C CA . HIS A 1 73 ? -0.892 0.709 1.417 1.00 95.12 73 HIS A CA 1
ATOM 560 C C . HIS A 1 73 ? -1.095 2.102 0.829 1.00 95.12 73 HIS A C 1
ATOM 562 O O . HIS A 1 73 ? -1.971 2.315 -0.021 1.00 95.12 73 HIS A O 1
ATOM 568 N N . ASN A 1 74 ? -0.243 3.032 1.262 1.00 94.19 74 ASN A N 1
ATOM 569 C CA . ASN A 1 74 ? -0.258 4.428 0.844 1.00 94.19 74 ASN A CA 1
ATOM 570 C C . ASN A 1 74 ? 1.162 4.922 0.522 1.00 94.19 74 ASN A C 1
ATOM 572 O O . ASN A 1 74 ? 1.647 5.897 1.087 1.00 94.19 74 ASN A O 1
ATOM 576 N N . TYR A 1 75 ? 1.812 4.204 -0.399 1.00 91.25 75 TYR A N 1
ATOM 577 C CA . TYR A 1 75 ? 3.137 4.501 -0.973 1.00 91.25 75 TYR A CA 1
ATOM 578 C C . TYR A 1 75 ? 4.286 4.320 0.025 1.00 91.25 75 TYR A C 1
ATOM 580 O O . TYR A 1 75 ? 5.377 4.855 -0.151 1.00 91.25 75 TYR A O 1
ATOM 588 N N . ASP A 1 76 ? 4.041 3.549 1.077 1.00 91.56 76 ASP A N 1
ATOM 589 C CA . ASP A 1 76 ? 4.909 3.406 2.238 1.00 91.56 76 ASP A CA 1
ATOM 590 C C . ASP A 1 76 ? 5.494 1.988 2.350 1.00 91.56 76 ASP A C 1
ATOM 592 O O . ASP A 1 76 ? 5.646 1.427 3.441 1.00 91.56 76 ASP A O 1
ATOM 596 N N . LEU A 1 77 ? 5.823 1.403 1.192 1.00 96.00 77 LEU A N 1
ATOM 597 C CA . LEU A 1 77 ? 6.452 0.092 1.092 1.00 96.00 77 LEU A CA 1
ATOM 598 C C . LEU A 1 77 ? 7.721 0.032 1.969 1.00 96.00 77 LEU A C 1
ATOM 600 O O . LEU A 1 77 ? 8.562 0.930 1.884 1.00 96.00 77 LEU A O 1
ATOM 604 N N . PRO A 1 78 ? 7.907 -1.014 2.796 1.00 97.38 78 PRO A N 1
ATOM 605 C CA . PRO A 1 78 ? 9.125 -1.171 3.580 1.00 97.38 78 PRO A CA 1
ATOM 606 C C . PRO A 1 78 ? 10.358 -1.236 2.679 1.00 97.38 78 PRO A C 1
ATOM 608 O O . PRO A 1 78 ? 10.443 -2.097 1.801 1.00 97.38 78 PRO A O 1
ATOM 611 N N . GLN A 1 79 ? 11.341 -0.372 2.945 1.00 95.75 79 GLN A N 1
ATOM 612 C CA . GLN A 1 79 ? 12.559 -0.255 2.134 1.00 95.75 79 GLN A CA 1
ATOM 613 C C . GLN A 1 79 ? 13.290 -1.596 1.967 1.00 95.75 79 GLN A C 1
ATOM 615 O O . GLN A 1 79 ? 13.820 -1.871 0.901 1.00 95.75 79 GLN A O 1
ATOM 620 N N . ALA A 1 80 ? 13.239 -2.474 2.974 1.00 97.38 80 ALA A N 1
ATOM 621 C CA . ALA A 1 80 ? 13.831 -3.810 2.900 1.00 97.38 80 ALA A CA 1
ATOM 622 C C . ALA A 1 80 ? 13.297 -4.656 1.723 1.00 97.38 80 ALA A C 1
ATOM 624 O O . ALA A 1 80 ? 14.053 -5.422 1.132 1.00 97.38 80 ALA A O 1
ATOM 625 N N . LEU A 1 81 ? 12.014 -4.518 1.362 1.00 98.00 81 LEU A N 1
ATOM 626 C CA . LEU A 1 81 ? 11.413 -5.240 0.233 1.00 98.00 81 LEU A CA 1
ATOM 627 C C . LEU A 1 81 ? 11.793 -4.611 -1.115 1.00 98.00 81 LEU A C 1
ATOM 629 O O . LEU A 1 81 ? 12.012 -5.325 -2.097 1.00 98.00 81 LEU A O 1
ATOM 633 N N . GLU A 1 82 ? 11.905 -3.281 -1.154 1.00 95.81 82 GLU A N 1
ATOM 634 C CA . GLU A 1 82 ? 12.418 -2.554 -2.320 1.00 95.81 82 GLU A CA 1
ATOM 635 C C . GLU A 1 82 ? 13.886 -2.928 -2.590 1.00 95.81 82 GLU A C 1
ATOM 637 O O . GLU A 1 82 ? 14.245 -3.252 -3.719 1.00 95.81 82 GLU A O 1
ATOM 642 N N . ASP A 1 83 ? 14.718 -2.984 -1.549 1.00 95.75 83 ASP A N 1
ATOM 643 C CA . ASP A 1 83 ? 16.139 -3.324 -1.656 1.00 95.75 83 ASP A CA 1
ATOM 644 C C . ASP A 1 83 ? 16.365 -4.793 -2.051 1.00 95.75 83 ASP A C 1
ATOM 646 O O . ASP A 1 83 ? 17.276 -5.092 -2.824 1.00 95.75 83 ASP A O 1
ATOM 650 N N . GLU A 1 84 ? 15.550 -5.720 -1.536 1.00 97.12 84 GLU A N 1
ATOM 651 C CA . GLU A 1 84 ? 15.715 -7.156 -1.791 1.00 97.12 84 GLU A CA 1
ATOM 652 C C . GLU A 1 84 ? 15.327 -7.552 -3.220 1.00 97.12 84 GLU A C 1
ATOM 654 O O . GLU A 1 84 ? 15.982 -8.401 -3.830 1.00 97.12 84 GLU A O 1
ATOM 659 N N . TYR A 1 85 ? 14.228 -7.003 -3.746 1.00 96.50 85 TYR A N 1
ATOM 660 C CA . TYR A 1 85 ? 13.679 -7.459 -5.026 1.00 96.50 85 TYR A CA 1
ATOM 661 C C . TYR A 1 85 ? 12.995 -6.378 -5.872 1.00 96.50 85 TYR A C 1
ATOM 663 O O . TYR A 1 85 ? 12.362 -6.725 -6.868 1.00 96.50 85 TYR A O 1
ATOM 671 N N . GLY A 1 86 ? 13.101 -5.098 -5.513 1.00 94.94 86 GLY A N 1
ATOM 672 C CA . GLY A 1 86 ? 12.486 -3.987 -6.251 1.00 94.94 86 GLY A CA 1
ATOM 673 C C . GLY A 1 86 ? 11.004 -3.759 -5.946 1.00 94.94 86 GLY A C 1
ATOM 674 O O . GLY A 1 86 ? 10.312 -3.102 -6.719 1.00 94.94 86 GLY A O 1
ATOM 675 N N . GLY A 1 87 ? 10.478 -4.340 -4.864 1.00 96.19 87 GLY A N 1
ATOM 676 C CA . GLY A 1 87 ? 9.107 -4.067 -4.442 1.00 96.19 87 GLY A CA 1
ATOM 677 C C . GLY A 1 87 ? 8.069 -4.460 -5.496 1.00 96.19 87 GLY A C 1
ATOM 678 O O . GLY A 1 87 ? 7.975 -5.625 -5.891 1.00 96.19 87 GLY A O 1
ATOM 679 N N . TRP A 1 88 ? 7.274 -3.489 -5.952 1.00 95.69 88 TRP A N 1
ATOM 680 C CA . TRP A 1 88 ? 6.097 -3.745 -6.788 1.00 95.69 88 TRP A CA 1
ATOM 681 C C . TRP A 1 88 ? 6.396 -4.255 -8.201 1.00 95.69 88 TRP A C 1
ATOM 683 O O . TRP A 1 88 ? 5.509 -4.843 -8.813 1.00 95.69 88 TRP A O 1
ATOM 693 N N . ILE A 1 89 ? 7.625 -4.143 -8.714 1.00 94.81 89 ILE A N 1
ATOM 694 C CA . ILE A 1 89 ? 7.983 -4.726 -10.026 1.00 94.81 89 ILE A CA 1
ATOM 695 C C . ILE A 1 89 ? 8.284 -6.229 -9.957 1.00 94.81 89 ILE A C 1
ATOM 697 O O . ILE A 1 89 ? 8.491 -6.865 -10.986 1.00 94.81 89 ILE A O 1
ATOM 701 N N . SER A 1 90 ? 8.281 -6.825 -8.762 1.00 96.88 90 SER A N 1
ATOM 702 C CA . SER A 1 90 ? 8.541 -8.250 -8.558 1.00 96.88 90 SER A CA 1
ATOM 703 C C . SER A 1 90 ? 7.288 -8.994 -8.106 1.00 96.88 90 SER A C 1
ATOM 705 O O . SER A 1 90 ? 6.632 -8.556 -7.160 1.00 96.88 90 SER A O 1
ATOM 707 N N . PRO A 1 91 ? 6.995 -10.190 -8.649 1.00 92.75 91 PRO A N 1
ATOM 708 C CA . PRO A 1 91 ? 5.833 -10.975 -8.232 1.00 92.75 91 PRO A CA 1
ATOM 709 C C . PRO A 1 91 ? 5.917 -11.441 -6.769 1.00 92.75 91 PRO A C 1
ATOM 711 O O . PRO A 1 91 ? 4.904 -11.820 -6.179 1.00 92.75 91 PRO A O 1
ATOM 714 N N . LYS A 1 92 ? 7.106 -11.395 -6.146 1.00 97.81 92 LYS A N 1
ATOM 715 C CA . LYS A 1 92 ? 7.292 -11.718 -4.721 1.00 97.81 92 LYS A CA 1
ATOM 716 C C . LYS A 1 92 ? 6.455 -10.815 -3.809 1.00 97.81 92 LYS A C 1
ATOM 718 O O . LYS A 1 92 ? 5.981 -11.295 -2.776 1.00 97.81 92 LYS A O 1
ATOM 723 N N . ILE A 1 93 ? 6.204 -9.567 -4.224 1.00 98.00 93 ILE A N 1
ATOM 724 C CA . ILE A 1 93 ? 5.417 -8.602 -3.448 1.00 98.00 93 ILE A CA 1
ATOM 725 C C . ILE A 1 93 ? 4.003 -9.097 -3.163 1.00 98.00 93 ILE A C 1
ATOM 727 O O . ILE A 1 93 ? 3.454 -8.799 -2.108 1.00 98.00 93 ILE A O 1
ATOM 731 N N . ILE A 1 94 ? 3.434 -9.906 -4.064 1.00 94.69 94 ILE A N 1
ATOM 732 C CA . ILE A 1 94 ? 2.060 -10.393 -3.951 1.00 94.69 94 ILE A CA 1
ATOM 733 C C . ILE A 1 94 ? 1.900 -11.179 -2.655 1.00 94.69 94 ILE A C 1
ATOM 735 O O . ILE A 1 94 ? 0.981 -10.932 -1.877 1.00 94.69 94 ILE A O 1
ATOM 739 N N . ARG A 1 95 ? 2.825 -12.105 -2.386 1.00 97.50 95 ARG A N 1
ATOM 740 C CA . ARG A 1 95 ? 2.779 -12.926 -1.175 1.00 97.50 95 ARG A CA 1
ATOM 741 C C . ARG A 1 95 ? 3.039 -12.095 0.079 1.00 97.50 95 ARG A C 1
ATOM 743 O O . ARG A 1 95 ? 2.348 -12.288 1.076 1.00 97.50 95 ARG A O 1
ATOM 750 N N . ASP A 1 96 ? 4.006 -11.185 0.030 1.00 98.50 96 ASP A N 1
ATOM 751 C CA . ASP A 1 96 ? 4.351 -10.342 1.177 1.00 98.50 96 ASP A CA 1
ATOM 752 C C . ASP A 1 96 ? 3.202 -9.397 1.546 1.00 98.50 96 ASP A C 1
ATOM 754 O O . ASP A 1 96 ? 2.845 -9.295 2.720 1.00 98.50 96 ASP A O 1
ATOM 758 N N . PHE A 1 97 ? 2.555 -8.793 0.547 1.00 98.25 97 PHE A N 1
ATOM 759 C CA . PHE A 1 97 ? 1.403 -7.925 0.749 1.00 98.25 97 PHE A CA 1
ATOM 760 C C . PHE A 1 97 ? 0.192 -8.690 1.285 1.00 98.25 97 PHE A C 1
ATOM 762 O O . PHE A 1 97 ? -0.490 -8.191 2.175 1.00 98.25 97 PHE A O 1
ATOM 769 N N . ILE A 1 98 ? -0.060 -9.919 0.810 1.00 97.25 98 ILE A N 1
ATOM 770 C CA . ILE A 1 98 ? -1.117 -10.778 1.370 1.00 97.25 98 ILE A CA 1
ATOM 771 C C . ILE A 1 98 ? -0.854 -11.063 2.852 1.00 97.25 98 ILE A C 1
ATOM 773 O O . ILE A 1 98 ? -1.770 -10.925 3.659 1.00 97.25 98 ILE A O 1
ATOM 777 N N . ASN A 1 99 ? 0.379 -11.427 3.220 1.00 98.19 99 ASN A N 1
ATOM 778 C CA . ASN A 1 99 ? 0.730 -11.719 4.612 1.00 98.19 99 ASN A CA 1
ATOM 779 C C . ASN A 1 99 ? 0.571 -10.481 5.506 1.00 98.19 99 ASN A C 1
ATOM 781 O O . ASN A 1 99 ? 0.034 -10.575 6.608 1.00 98.19 99 ASN A O 1
ATOM 785 N N . TYR A 1 100 ? 1.013 -9.315 5.029 1.00 98.50 100 TYR A N 1
ATOM 786 C CA . TYR A 1 100 ? 0.828 -8.046 5.727 1.00 98.50 100 TYR A CA 1
ATOM 787 C C . TYR A 1 100 ? -0.655 -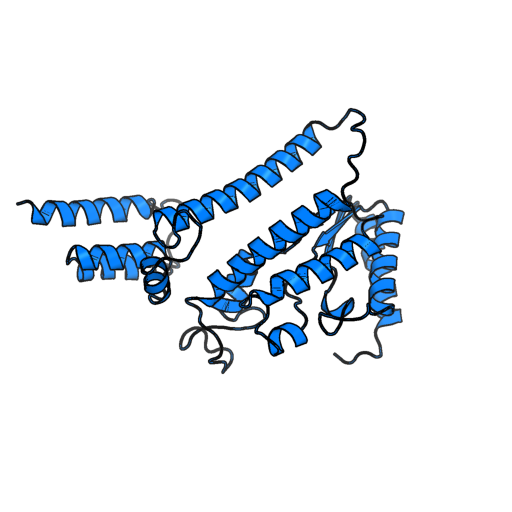7.690 5.888 1.00 98.50 100 TYR A C 1
ATOM 789 O O . TYR A 1 100 ? -1.103 -7.387 6.994 1.00 98.50 100 TYR A O 1
ATOM 797 N N . ALA A 1 101 ? -1.441 -7.797 4.816 1.00 97.31 101 ALA A N 1
ATOM 798 C CA . ALA A 1 101 ? -2.875 -7.556 4.862 1.00 97.31 101 ALA A CA 1
ATOM 799 C C . ALA A 1 101 ? -3.579 -8.517 5.830 1.00 97.31 101 ALA A C 1
ATOM 801 O O . ALA A 1 101 ? -4.451 -8.090 6.578 1.00 97.31 101 ALA A O 1
ATOM 802 N N . GLU A 1 102 ? -3.188 -9.794 5.869 1.00 97.06 102 GLU A N 1
ATOM 803 C CA . GLU A 1 102 ? -3.735 -10.768 6.818 1.00 97.06 102 GLU A CA 1
ATOM 804 C C . GLU A 1 102 ? -3.470 -10.371 8.273 1.00 97.06 102 GLU A C 1
ATOM 806 O O . GLU A 1 102 ? -4.357 -10.519 9.113 1.00 97.06 102 GLU A O 1
ATOM 811 N N . VAL A 1 103 ? -2.283 -9.832 8.570 1.00 98.00 103 VAL A N 1
ATOM 812 C CA . VAL A 1 103 ? -1.984 -9.267 9.891 1.00 98.00 103 VAL A CA 1
ATOM 813 C C . VAL A 1 103 ? -2.935 -8.112 10.191 1.00 98.00 103 VAL A C 1
ATOM 815 O O . VAL A 1 103 ? -3.614 -8.154 11.209 1.00 98.00 103 VAL A O 1
ATOM 818 N N . CYS A 1 104 ? -3.070 -7.128 9.299 1.00 97.88 104 CYS A N 1
ATOM 819 C CA . CYS A 1 104 ? -3.981 -6.000 9.522 1.00 97.88 104 CYS A CA 1
ATOM 820 C C . CYS A 1 104 ? -5.435 -6.450 9.742 1.00 97.88 104 CYS A C 1
ATOM 822 O O . CYS A 1 104 ? -6.093 -5.991 10.673 1.00 97.88 104 CYS A O 1
ATOM 824 N N . LEU A 1 105 ? -5.925 -7.383 8.923 1.00 95.75 105 LEU A N 1
ATOM 825 C CA . LEU A 1 105 ? -7.276 -7.931 9.050 1.00 95.75 105 LEU A CA 1
ATOM 826 C C . LEU A 1 105 ? -7.466 -8.700 10.362 1.00 95.75 105 LEU A C 1
ATOM 828 O O . LEU A 1 105 ? -8.532 -8.620 10.963 1.00 95.75 105 LEU A O 1
ATOM 832 N N . ARG A 1 106 ? -6.449 -9.437 10.819 1.00 96.06 106 ARG A N 1
ATOM 833 C CA . ARG A 1 106 ? -6.504 -10.175 12.086 1.00 96.06 106 ARG A CA 1
ATOM 834 C C . ARG A 1 106 ? -6.487 -9.252 13.300 1.00 96.06 106 ARG A C 1
ATOM 836 O O . ARG A 1 106 ? -7.234 -9.506 14.234 1.00 96.06 106 ARG A O 1
ATOM 843 N N . GLU A 1 107 ? -5.626 -8.239 13.299 1.00 97.38 107 GLU A N 1
ATOM 844 C CA . GLU A 1 107 ? -5.410 -7.387 14.474 1.00 97.38 107 GLU A CA 1
ATOM 845 C C . GLU A 1 107 ? -6.454 -6.265 14.611 1.00 97.38 107 GLU A C 1
ATOM 847 O O . GLU A 1 107 ? -6.698 -5.798 15.722 1.00 97.38 107 GLU A O 1
ATOM 852 N N . PHE A 1 108 ? -7.056 -5.815 13.502 1.00 96.81 108 PHE A N 1
ATOM 853 C CA . PHE A 1 108 ? -7.954 -4.649 13.498 1.00 96.81 108 PHE A CA 1
ATOM 854 C C . PHE A 1 108 ? -9.331 -4.911 12.875 1.00 96.81 108 PHE A C 1
ATOM 856 O O . PHE A 1 108 ? -10.219 -4.064 12.968 1.00 96.81 108 PHE A O 1
ATOM 863 N N . GLY A 1 109 ? -9.528 -6.049 12.201 1.00 92.62 109 GLY A N 1
ATOM 864 C CA . GLY A 1 109 ? -10.771 -6.358 11.482 1.00 92.62 109 GLY A CA 1
ATOM 865 C C . GLY A 1 109 ? -11.986 -6.608 12.375 1.00 92.62 109 GLY A C 1
ATOM 866 O O . GLY A 1 109 ? -13.097 -6.674 11.862 1.00 92.62 109 GLY A O 1
ATOM 867 N N . ASP A 1 110 ? -11.795 -6.718 13.690 1.00 90.69 110 ASP A N 1
ATOM 868 C CA . ASP A 1 110 ? -12.872 -6.765 14.682 1.00 90.69 110 ASP A CA 1
ATOM 869 C C . ASP A 1 110 ? -13.601 -5.416 14.828 1.00 90.69 110 ASP A C 1
ATOM 871 O O . ASP A 1 110 ? -14.787 -5.384 15.145 1.00 90.69 110 ASP A O 1
ATOM 875 N N . ARG A 1 111 ? -12.894 -4.311 14.563 1.00 94.12 111 ARG A N 1
ATOM 876 C CA . ARG A 1 111 ? -13.370 -2.926 14.721 1.00 94.12 111 ARG A CA 1
ATOM 877 C C . ARG A 1 111 ? -13.450 -2.161 13.401 1.00 94.12 111 ARG A C 1
ATOM 879 O O . ARG A 1 111 ? -14.304 -1.296 13.231 1.00 94.12 111 ARG A O 1
ATOM 886 N N . VAL A 1 112 ? -12.567 -2.469 12.454 1.00 90.56 112 VAL A N 1
ATOM 887 C CA . VAL A 1 112 ? -12.503 -1.805 11.149 1.00 90.56 112 VAL A CA 1
ATOM 888 C C . VAL A 1 112 ? -13.347 -2.565 10.132 1.00 90.56 112 VAL A C 1
ATOM 890 O O . VAL A 1 112 ? -13.018 -3.683 9.727 1.00 90.56 112 VAL A O 1
ATOM 893 N N . LEU A 1 113 ? -14.413 -1.917 9.663 1.00 85.56 113 LEU A N 1
ATOM 894 C CA . LEU A 1 113 ? -15.355 -2.497 8.701 1.00 85.56 113 LEU A CA 1
ATOM 895 C C . LEU A 1 113 ? -15.026 -2.144 7.243 1.00 85.56 113 LEU A C 1
ATOM 897 O O . LEU A 1 113 ? -15.353 -2.912 6.337 1.00 85.56 113 LEU A O 1
ATOM 901 N N . TYR A 1 114 ? -14.349 -1.015 7.009 1.00 84.81 114 TYR A N 1
ATOM 902 C CA . TYR A 1 114 ? -14.084 -0.482 5.671 1.00 84.81 114 TYR A CA 1
ATOM 903 C C . TYR A 1 114 ? -12.596 -0.517 5.345 1.00 84.81 114 TYR A C 1
ATOM 905 O O . TYR A 1 114 ? -11.774 0.092 6.032 1.00 84.81 114 TYR A O 1
ATOM 913 N N . TRP A 1 115 ? -12.272 -1.220 4.260 1.00 87.00 115 TRP A N 1
ATOM 914 C CA . TRP A 1 115 ? -10.904 -1.493 3.843 1.00 87.00 115 TRP A CA 1
ATOM 915 C C . TRP A 1 115 ? -10.674 -1.105 2.385 1.00 87.00 115 TRP A C 1
ATOM 917 O O . TRP A 1 115 ? -11.362 -1.579 1.480 1.00 87.00 115 TRP A O 1
ATOM 927 N N . ASN A 1 116 ? -9.625 -0.325 2.152 1.00 86.62 116 ASN A N 1
ATOM 928 C CA . ASN A 1 116 ? -9.046 -0.063 0.844 1.00 86.62 116 ASN A CA 1
ATOM 929 C C . ASN A 1 116 ? -7.680 -0.751 0.784 1.00 86.62 116 ASN A C 1
ATOM 931 O O . ASN A 1 116 ? -6.838 -0.549 1.653 1.00 86.62 116 ASN A O 1
ATOM 935 N N . THR A 1 117 ? -7.411 -1.560 -0.238 1.00 86.94 117 THR A N 1
ATOM 936 C CA . THR A 1 117 ? -6.107 -2.241 -0.316 1.00 86.94 117 THR A CA 1
ATOM 937 C C . THR A 1 117 ? -4.984 -1.277 -0.692 1.00 86.94 117 THR A C 1
ATOM 939 O O . THR A 1 117 ? -3.912 -1.322 -0.107 1.00 86.94 117 THR A O 1
ATOM 942 N N . MET A 1 118 ? -5.222 -0.404 -1.668 1.00 87.44 118 MET A N 1
ATOM 943 C CA . MET A 1 118 ? -4.203 0.454 -2.272 1.00 87.44 118 MET A CA 1
ATOM 944 C C . MET A 1 118 ? -4.790 1.843 -2.502 1.00 87.44 118 MET A C 1
ATOM 946 O O . MET A 1 118 ? -5.915 1.954 -2.991 1.00 87.44 118 MET A O 1
ATOM 950 N N . ASN A 1 119 ? -4.040 2.889 -2.159 1.00 86.50 119 ASN A N 1
ATOM 951 C CA . ASN A 1 119 ? -4.345 4.250 -2.594 1.00 86.50 119 ASN A CA 1
ATOM 952 C C . ASN A 1 119 ? -3.918 4.452 -4.056 1.00 86.50 119 ASN A C 1
ATOM 954 O O . ASN A 1 119 ? -2.842 3.987 -4.417 1.00 86.50 119 ASN A O 1
ATOM 958 N N . GLU A 1 120 ? -4.751 5.139 -4.850 1.00 84.12 120 GLU A N 1
ATOM 959 C CA . GLU A 1 120 ? -4.407 5.765 -6.146 1.00 84.12 120 GLU A CA 1
ATOM 960 C C . GLU A 1 120 ? -3.355 5.010 -6.980 1.00 84.12 120 GLU A C 1
ATOM 962 O O . GLU A 1 120 ? -2.315 5.550 -7.352 1.00 84.12 120 GLU A O 1
ATOM 967 N N . SER A 1 121 ? -3.608 3.731 -7.277 1.00 81.75 121 SER A N 1
ATOM 968 C CA . SER A 1 121 ? -2.597 2.851 -7.876 1.00 81.75 121 SER A CA 1
ATOM 969 C C . SER A 1 121 ? -2.022 3.386 -9.186 1.00 81.75 121 SER A C 1
ATOM 971 O O . SER A 1 121 ? -0.847 3.181 -9.447 1.00 81.75 121 SER A O 1
ATOM 973 N N . ASN A 1 122 ? -2.824 4.098 -9.980 1.00 79.00 122 ASN A N 1
ATOM 974 C CA . ASN A 1 122 ? -2.382 4.764 -11.203 1.00 79.00 122 ASN A CA 1
ATOM 975 C C . ASN A 1 122 ? -1.387 5.903 -10.923 1.00 79.00 122 ASN A C 1
ATOM 977 O O . ASN A 1 122 ? -0.360 5.998 -11.589 1.00 79.00 122 ASN A O 1
ATOM 981 N N . VAL A 1 123 ? -1.673 6.757 -9.935 1.00 80.75 123 VAL A N 1
ATOM 982 C CA . VAL A 1 123 ? -0.790 7.869 -9.553 1.00 80.75 123 VAL A CA 1
ATOM 983 C C . VAL A 1 123 ? 0.499 7.317 -8.955 1.00 80.75 123 VAL A C 1
ATOM 985 O O . VAL A 1 123 ? 1.577 7.785 -9.306 1.00 80.75 123 VAL A O 1
ATOM 988 N N . PHE A 1 124 ? 0.397 6.279 -8.122 1.00 85.81 124 PHE A N 1
ATOM 989 C CA . PHE A 1 124 ? 1.547 5.579 -7.561 1.00 85.81 124 PHE A CA 1
ATOM 990 C C . PHE A 1 124 ? 2.471 5.022 -8.641 1.00 85.81 124 PHE A C 1
ATOM 992 O O . PHE A 1 124 ? 3.677 5.241 -8.594 1.00 85.81 124 PHE A O 1
ATOM 999 N N . THR A 1 125 ? 1.915 4.295 -9.616 1.00 84.31 125 THR A N 1
ATOM 1000 C CA . THR A 1 125 ? 2.722 3.626 -10.639 1.00 84.31 125 THR A CA 1
ATOM 1001 C C . THR A 1 125 ? 3.371 4.624 -11.584 1.00 84.31 125 THR A C 1
ATOM 1003 O O . THR A 1 125 ? 4.551 4.486 -11.887 1.00 84.31 125 THR A O 1
ATOM 1006 N N . ILE A 1 126 ? 2.635 5.662 -11.992 1.00 81.31 126 ILE A N 1
ATOM 1007 C CA . ILE A 1 126 ? 3.170 6.719 -12.858 1.00 81.31 126 ILE A CA 1
ATOM 1008 C C . ILE A 1 126 ? 4.237 7.527 -12.107 1.00 81.31 126 ILE A C 1
ATOM 1010 O O . ILE A 1 126 ? 5.335 7.748 -12.610 1.00 81.31 126 ILE A O 1
ATOM 1014 N N . GLY A 1 127 ? 3.960 7.949 -10.873 1.00 81.88 127 GLY A N 1
ATOM 1015 C CA . GLY A 1 127 ? 4.911 8.732 -10.088 1.00 81.88 127 GLY A CA 1
ATOM 1016 C C . GLY A 1 127 ? 6.160 7.944 -9.687 1.00 81.88 127 GLY A C 1
ATOM 1017 O O . GLY A 1 127 ? 7.261 8.493 -9.698 1.00 81.88 127 GLY A O 1
ATOM 1018 N N . GLY A 1 128 ? 6.002 6.665 -9.341 1.00 87.12 128 GLY A N 1
ATOM 1019 C CA . GLY A 1 128 ? 7.055 5.836 -8.758 1.00 87.12 128 GLY A CA 1
ATOM 1020 C C . GLY A 1 128 ? 7.948 5.121 -9.766 1.00 87.12 128 GLY A C 1
ATOM 1021 O O . GLY A 1 128 ? 9.122 4.907 -9.458 1.00 87.12 128 GLY A O 1
ATOM 1022 N N . TYR A 1 129 ? 7.399 4.765 -10.932 1.00 85.38 129 TYR A N 1
ATOM 1023 C CA . TYR A 1 129 ? 8.052 3.897 -11.919 1.00 85.38 129 TYR A CA 1
ATOM 1024 C C . TYR A 1 129 ? 8.133 4.490 -13.336 1.00 85.38 129 TYR A C 1
ATOM 1026 O O . TYR A 1 129 ? 8.754 3.873 -14.193 1.00 85.38 129 TYR A O 1
ATOM 1034 N N . ASP A 1 130 ? 7.531 5.657 -13.597 1.00 82.81 130 ASP A N 1
ATOM 1035 C CA . ASP A 1 130 ? 7.653 6.370 -14.882 1.00 82.81 130 ASP A CA 1
ATOM 1036 C C . ASP A 1 130 ? 8.324 7.743 -14.711 1.00 82.81 130 ASP A C 1
ATOM 1038 O O . ASP A 1 130 ? 9.384 7.997 -15.278 1.00 82.81 130 ASP A O 1
ATOM 1042 N N . GLN A 1 131 ? 7.745 8.620 -13.885 1.00 82.25 131 GLN A N 1
ATOM 1043 C CA . GLN A 1 131 ? 8.184 10.016 -13.742 1.00 82.25 131 GLN A CA 1
ATOM 1044 C C . GLN A 1 131 ? 9.250 10.233 -12.661 1.00 82.25 131 GLN A C 1
ATOM 1046 O O . GLN A 1 131 ? 9.844 11.310 -12.583 1.00 82.25 131 GLN A O 1
ATOM 1051 N N . GLY A 1 132 ? 9.438 9.261 -11.767 1.00 82.62 132 GLY A N 1
ATOM 1052 C CA . GLY A 1 132 ? 10.350 9.372 -10.631 1.00 82.62 132 GLY A CA 1
ATOM 1053 C C . GLY A 1 132 ? 9.999 10.480 -9.620 1.00 82.62 132 GLY A C 1
ATOM 1054 O O . GLY A 1 132 ? 10.885 10.986 -8.930 1.00 82.62 132 GLY A O 1
ATOM 1055 N N . THR A 1 133 ? 8.732 10.898 -9.538 1.00 84.44 133 THR A N 1
ATOM 1056 C CA . THR A 1 133 ? 8.251 11.980 -8.657 1.00 84.44 133 THR A CA 1
ATOM 1057 C C . THR A 1 133 ? 7.831 11.497 -7.270 1.00 84.44 133 THR A C 1
ATOM 1059 O O . THR A 1 133 ? 7.830 12.290 -6.326 1.00 84.44 133 THR A O 1
ATOM 1062 N N . THR A 1 134 ? 7.523 10.208 -7.121 1.00 86.00 134 THR A N 1
ATOM 1063 C CA . THR A 1 134 ? 7.231 9.553 -5.838 1.00 86.00 134 THR A CA 1
ATOM 1064 C C . THR A 1 134 ? 8.190 8.384 -5.611 1.00 86.00 134 THR A C 1
ATOM 1066 O O . THR A 1 134 ? 8.778 7.889 -6.574 1.00 86.00 134 THR A O 1
ATOM 1069 N N . PRO A 1 135 ? 8.377 7.897 -4.370 1.00 88.50 135 PRO A N 1
ATOM 1070 C CA . PRO A 1 135 ? 9.094 6.643 -4.135 1.00 88.50 135 PRO A CA 1
ATOM 1071 C C . PRO A 1 135 ? 8.515 5.496 -4.989 1.00 88.50 135 PRO A C 1
ATOM 1073 O O . PRO A 1 135 ? 7.296 5.465 -5.183 1.00 88.50 135 PRO A O 1
ATOM 1076 N N . PRO A 1 136 ? 9.343 4.569 -5.507 1.00 91.12 136 PRO A N 1
ATOM 1077 C CA . PRO A 1 136 ? 10.797 4.438 -5.320 1.00 91.12 136 PRO A CA 1
ATOM 1078 C C . PRO A 1 136 ? 11.662 5.318 -6.247 1.00 91.12 136 PRO A C 1
ATOM 1080 O O . PRO A 1 136 ? 12.879 5.145 -6.304 1.00 91.12 136 PRO A O 1
ATOM 1083 N N . THR A 1 137 ? 11.079 6.293 -6.948 1.00 89.44 137 THR A N 1
ATOM 1084 C CA . THR A 1 137 ? 11.776 7.239 -7.840 1.00 89.44 137 THR A CA 1
ATOM 1085 C C . THR A 1 137 ? 12.549 6.565 -8.982 1.00 89.44 137 THR A C 1
ATOM 1087 O O . THR A 1 137 ? 13.693 6.917 -9.280 1.00 89.44 137 THR A O 1
ATOM 1090 N N . ARG A 1 138 ? 11.928 5.566 -9.616 1.00 86.38 138 ARG A N 1
ATOM 1091 C CA . ARG A 1 138 ? 12.473 4.839 -10.768 1.00 86.38 138 ARG A CA 1
ATOM 1092 C C . ARG A 1 138 ? 11.957 5.466 -12.063 1.00 86.38 138 ARG A C 1
ATOM 1094 O O . ARG A 1 138 ? 10.784 5.820 -12.142 1.00 86.38 138 ARG A O 1
ATOM 1101 N N . TYR A 1 139 ? 12.854 5.648 -13.032 1.00 84.06 139 TYR A N 1
ATOM 1102 C CA . TYR A 1 139 ? 12.553 6.227 -14.342 1.00 84.06 139 TYR A CA 1
ATOM 1103 C C . TYR A 1 139 ? 13.690 5.948 -15.350 1.00 84.06 139 TYR A C 1
ATOM 1105 O O . TYR A 1 139 ? 14.817 5.641 -14.940 1.00 84.06 139 TYR A O 1
ATOM 1113 N N . SER A 1 140 ? 13.405 6.085 -16.650 1.00 79.50 140 SER A N 1
ATOM 1114 C CA . SER A 1 140 ? 14.377 5.967 -17.751 1.00 79.50 140 SER A CA 1
ATOM 1115 C C . SER A 1 140 ? 15.033 7.319 -18.103 1.00 79.50 140 SER A C 1
ATOM 1117 O O . SER A 1 140 ? 14.325 8.298 -18.355 1.00 79.50 140 SER A O 1
ATOM 1119 N N . PRO A 1 141 ? 16.376 7.411 -18.213 1.00 70.81 141 PRO A N 1
ATOM 1120 C CA . PRO A 1 141 ? 17.051 8.599 -18.749 1.00 70.81 141 PRO A CA 1
ATOM 1121 C C . PRO A 1 141 ? 16.696 8.878 -20.228 1.00 70.81 141 PRO A C 1
ATOM 1123 O O . PRO A 1 141 ? 16.378 7.940 -20.956 1.00 70.81 141 PRO A O 1
ATOM 1126 N N . PRO A 1 142 ? 16.819 10.128 -20.732 1.00 65.00 142 PRO A N 1
ATOM 1127 C CA . PRO A 1 142 ? 17.262 11.348 -20.047 1.00 65.00 142 PRO A CA 1
ATOM 1128 C C . PRO A 1 142 ? 16.112 12.162 -19.426 1.00 65.00 142 PRO A C 1
ATOM 1130 O O . PRO A 1 142 ? 16.351 13.252 -18.901 1.00 65.00 142 PRO A O 1
ATOM 1133 N N . PHE A 1 143 ? 14.873 11.682 -19.530 1.00 56.53 143 PHE A N 1
ATOM 1134 C CA . PHE A 1 143 ? 13.692 12.402 -19.071 1.00 56.53 143 PHE A CA 1
ATOM 1135 C C . PHE A 1 143 ? 13.687 12.480 -17.536 1.00 56.53 143 PHE A C 1
ATOM 1137 O O . PHE A 1 143 ? 14.006 11.511 -16.865 1.00 56.53 143 PHE A O 1
ATOM 1144 N N . PHE A 1 144 ? 13.370 13.654 -16.977 1.00 58.75 144 PHE A N 1
ATOM 1145 C CA . PHE A 1 144 ? 13.250 13.888 -15.526 1.00 58.75 144 PHE A CA 1
ATOM 1146 C C . PHE A 1 144 ? 14.539 13.679 -14.695 1.00 58.75 144 PHE A C 1
ATOM 1148 O O . PHE A 1 144 ? 14.538 13.037 -13.652 1.00 58.75 144 PHE A O 1
ATOM 1155 N N . GLN A 1 145 ? 15.630 14.343 -15.099 1.00 55.88 145 GLN A N 1
ATOM 1156 C CA . GLN A 1 145 ? 16.965 14.398 -14.459 1.00 55.88 145 GLN A CA 1
ATOM 1157 C C . GLN A 1 145 ? 17.039 14.999 -13.026 1.00 55.88 145 GLN A C 1
ATOM 1159 O O . GLN A 1 145 ? 18.022 15.643 -12.661 1.00 55.88 145 GLN A O 1
ATOM 1164 N N . LYS A 1 146 ? 16.022 14.840 -12.170 1.00 55.12 146 LYS A N 1
ATOM 1165 C CA . LYS A 1 146 ? 16.058 15.429 -10.816 1.00 55.12 146 LYS A CA 1
ATOM 1166 C C . LYS A 1 146 ? 16.994 14.674 -9.859 1.00 55.12 146 LYS A C 1
ATOM 1168 O O . LYS A 1 146 ? 17.549 15.285 -8.949 1.00 55.12 146 LYS A O 1
ATOM 1173 N N . TYR A 1 147 ? 17.202 13.375 -10.077 1.00 55.16 147 TYR A N 1
ATOM 1174 C CA . TYR A 1 147 ? 18.044 12.509 -9.241 1.00 55.16 147 TYR A CA 1
ATOM 1175 C C . TYR A 1 147 ? 18.862 11.572 -10.128 1.00 55.16 147 TYR A C 1
ATOM 1177 O O . TYR A 1 147 ? 18.314 11.022 -11.063 1.00 55.16 147 TYR A O 1
ATOM 1185 N N . ASN A 1 148 ? 20.158 11.390 -9.882 1.00 52.66 148 ASN A N 1
ATOM 1186 C CA . ASN A 1 148 ? 21.093 10.682 -10.773 1.00 52.66 148 ASN A CA 1
ATOM 1187 C C . ASN A 1 148 ? 20.910 9.138 -10.758 1.00 52.66 148 ASN A C 1
ATOM 1189 O O . ASN A 1 148 ? 21.846 8.393 -10.474 1.00 52.66 148 ASN A O 1
ATOM 1193 N N . SER A 1 149 ? 19.688 8.649 -10.975 1.00 53.66 149 SER A N 1
ATOM 1194 C CA . SER A 1 149 ? 19.287 7.250 -10.811 1.00 53.66 149 SER A CA 1
ATOM 1195 C C . SER A 1 149 ? 18.897 6.631 -12.155 1.00 53.66 149 SER A C 1
ATOM 1197 O O . SER A 1 149 ? 17.749 6.673 -12.571 1.00 53.66 149 SER A O 1
ATOM 1199 N N . SER A 1 150 ? 19.852 5.964 -12.804 1.00 55.75 150 SER A N 1
ATOM 1200 C CA . SER A 1 150 ? 19.658 5.136 -14.007 1.00 55.75 150 SER A CA 1
ATOM 1201 C C . SER A 1 150 ? 19.039 3.759 -13.704 1.00 55.75 150 SER A C 1
ATOM 1203 O O . SER A 1 150 ? 19.427 2.761 -14.310 1.00 55.75 150 SER A O 1
ATOM 1205 N N . ARG A 1 151 ? 18.189 3.651 -12.674 1.00 70.31 151 ARG A N 1
ATOM 1206 C CA . ARG A 1 151 ? 17.790 2.347 -12.111 1.00 70.31 151 ARG A CA 1
ATOM 1207 C C . ARG A 1 151 ? 16.452 1.817 -12.613 1.00 70.31 151 ARG A C 1
ATOM 1209 O O . ARG A 1 151 ? 16.161 0.682 -12.251 1.00 70.31 151 ARG A O 1
ATOM 1216 N N . GLY A 1 152 ? 15.668 2.585 -13.370 1.00 78.38 152 GLY A N 1
ATOM 1217 C CA . GLY A 1 152 ? 14.318 2.206 -13.791 1.00 78.38 152 GLY A CA 1
ATOM 1218 C C . GLY A 1 152 ? 14.151 2.064 -15.300 1.00 78.38 152 GLY A C 1
ATOM 1219 O O . GLY A 1 152 ? 14.968 2.562 -16.073 1.00 78.38 152 GLY A O 1
ATOM 1220 N N . ASP A 1 153 ? 13.063 1.406 -15.679 1.00 83.81 153 ASP A N 1
ATOM 1221 C CA . ASP A 1 153 ? 12.565 1.313 -17.045 1.00 83.81 153 ASP A CA 1
ATOM 1222 C C . ASP A 1 153 ? 11.110 1.816 -17.116 1.00 83.81 153 ASP A C 1
ATOM 1224 O O . ASP A 1 153 ? 10.166 1.055 -16.892 1.00 83.81 153 ASP A O 1
ATOM 1228 N N . SER A 1 154 ? 10.933 3.106 -17.435 1.00 81.44 154 SER A N 1
ATOM 1229 C CA . SER A 1 154 ? 9.629 3.792 -17.550 1.00 81.44 154 SER A CA 1
ATOM 1230 C C . SER A 1 154 ? 8.680 3.143 -18.560 1.00 81.44 154 SER A C 1
ATOM 1232 O O . SER A 1 154 ? 7.476 3.379 -18.540 1.00 81.44 154 SER A O 1
ATOM 1234 N N . ILE A 1 155 ? 9.225 2.320 -19.449 1.00 77.00 155 ILE A N 1
ATOM 1235 C CA . ILE A 1 155 ? 8.499 1.616 -20.490 1.00 77.00 155 ILE A CA 1
ATOM 1236 C C . ILE A 1 155 ? 7.814 0.353 -19.940 1.00 77.00 155 ILE A C 1
ATOM 1238 O O . ILE A 1 155 ? 6.674 0.068 -20.303 1.00 77.00 155 ILE A O 1
ATOM 1242 N N . THR A 1 156 ? 8.477 -0.414 -19.068 1.00 78.94 156 THR A N 1
ATOM 1243 C CA . THR A 1 156 ? 7.958 -1.708 -18.585 1.00 78.94 156 THR A CA 1
ATOM 1244 C C . THR A 1 156 ? 7.499 -1.675 -17.130 1.00 78.94 156 THR A C 1
ATOM 1246 O O . THR A 1 156 ? 6.488 -2.292 -16.778 1.00 78.94 156 THR A O 1
ATOM 1249 N N . GLU A 1 157 ? 8.207 -0.957 -16.263 1.00 85.88 157 GLU A N 1
ATOM 1250 C CA . GLU A 1 157 ? 8.014 -1.021 -14.816 1.00 85.88 157 GLU A CA 1
ATOM 1251 C C . GLU A 1 157 ? 6.650 -0.528 -14.327 1.00 85.88 157 GLU A C 1
ATOM 1253 O O . GLU A 1 157 ? 6.096 -1.191 -13.444 1.00 85.88 157 GLU A O 1
ATOM 1258 N N . PRO A 1 158 ? 6.044 0.543 -14.883 1.00 83.31 158 PRO A N 1
ATOM 1259 C CA . PRO A 1 158 ? 4.698 0.951 -14.486 1.00 83.31 158 PRO A CA 1
ATOM 1260 C C . PRO A 1 158 ? 3.665 -0.160 -14.697 1.00 83.31 158 PRO A C 1
ATOM 1262 O O . PRO A 1 158 ? 2.809 -0.382 -13.836 1.00 83.31 158 PRO A O 1
ATOM 1265 N N . TYR A 1 159 ? 3.772 -0.906 -15.802 1.00 75.69 159 TYR A N 1
ATOM 1266 C CA . TYR A 1 159 ? 2.868 -2.015 -16.114 1.00 75.69 159 TYR A CA 1
ATOM 1267 C C . TYR A 1 159 ? 3.106 -3.215 -15.199 1.00 75.69 159 TYR A C 1
ATOM 1269 O O . TYR A 1 159 ? 2.144 -3.802 -14.705 1.00 75.69 159 TYR A O 1
ATOM 1277 N N . LEU A 1 160 ? 4.367 -3.554 -14.915 1.00 82.75 160 LEU A N 1
ATOM 1278 C CA . LEU A 1 160 ? 4.702 -4.611 -13.957 1.00 82.75 160 LEU A CA 1
ATOM 1279 C C . LEU A 1 160 ? 4.179 -4.277 -12.556 1.00 82.75 160 LEU A C 1
ATOM 1281 O O . LEU A 1 160 ? 3.530 -5.111 -11.920 1.00 82.75 160 LEU A O 1
ATOM 1285 N N . ALA A 1 161 ? 4.404 -3.043 -12.101 1.00 86.81 161 ALA A N 1
ATOM 1286 C CA . ALA A 1 161 ? 3.926 -2.565 -10.814 1.00 86.81 161 ALA A CA 1
ATOM 1287 C C . ALA A 1 161 ? 2.397 -2.628 -10.731 1.00 86.81 161 ALA A C 1
ATOM 1289 O O . ALA A 1 161 ? 1.862 -3.225 -9.794 1.00 86.81 161 ALA A O 1
ATOM 1290 N N . VAL A 1 162 ? 1.677 -2.089 -11.724 1.00 83.62 162 VAL A N 1
ATOM 1291 C CA . VAL A 1 162 ? 0.207 -2.111 -11.704 1.00 83.62 162 VAL A CA 1
ATOM 1292 C C . VAL A 1 162 ? -0.318 -3.546 -11.766 1.00 83.62 162 VAL A C 1
ATOM 1294 O O . VAL A 1 162 ? -1.237 -3.892 -11.028 1.00 83.62 162 VAL A O 1
ATOM 1297 N N . HIS A 1 163 ? 0.304 -4.419 -12.561 1.00 80.56 163 HIS A N 1
ATOM 1298 C CA . HIS A 1 163 ? -0.084 -5.822 -12.666 1.00 80.56 163 HIS A CA 1
ATOM 1299 C C . HIS A 1 163 ? 0.017 -6.539 -11.311 1.00 80.56 163 HIS A C 1
ATOM 1301 O O . HIS A 1 163 ? -0.954 -7.147 -10.850 1.00 80.56 163 HIS A O 1
ATOM 1307 N N . HIS A 1 164 ? 1.149 -6.416 -10.613 1.00 90.31 164 HIS A N 1
ATOM 1308 C CA . HIS A 1 164 ? 1.311 -7.026 -9.293 1.00 90.31 164 HIS A CA 1
ATOM 1309 C C . HIS A 1 164 ? 0.409 -6.390 -8.235 1.00 90.31 164 HIS A C 1
ATOM 1311 O O . HIS A 1 164 ? -0.105 -7.108 -7.375 1.00 90.31 164 HIS A O 1
ATOM 1317 N N . ILE A 1 165 ? 0.151 -5.082 -8.306 1.00 87.31 165 ILE A N 1
ATOM 1318 C CA . ILE A 1 165 ? -0.822 -4.403 -7.442 1.00 87.31 165 ILE A CA 1
ATOM 1319 C C . ILE A 1 165 ? -2.216 -5.022 -7.601 1.00 87.31 165 ILE A C 1
ATOM 1321 O O . ILE A 1 165 ? -2.873 -5.322 -6.604 1.00 87.31 165 ILE A O 1
ATOM 1325 N N . LEU A 1 166 ? -2.657 -5.280 -8.833 1.00 80.75 166 LEU A N 1
ATOM 1326 C CA . LEU A 1 166 ? -3.966 -5.873 -9.118 1.00 80.75 166 LEU A CA 1
ATOM 1327 C C . LEU A 1 166 ? -4.073 -7.332 -8.653 1.00 80.75 166 LEU A C 1
ATOM 1329 O O . LEU A 1 166 ? -5.081 -7.733 -8.056 1.00 80.75 166 LEU A O 1
ATOM 1333 N N . LEU A 1 167 ? -3.020 -8.126 -8.859 1.00 79.38 167 LEU A N 1
ATOM 1334 C CA . LEU A 1 167 ? -2.949 -9.495 -8.339 1.00 79.38 167 LEU A CA 1
ATOM 1335 C C . LEU A 1 167 ? -2.950 -9.526 -6.804 1.00 79.38 167 LEU A C 1
ATOM 1337 O O . LEU A 1 167 ? -3.621 -10.361 -6.190 1.00 79.38 167 LEU A O 1
ATOM 1341 N N . SER A 1 168 ? -2.252 -8.583 -6.177 1.00 88.31 168 SER A N 1
ATOM 1342 C CA . SER A 1 168 ? -2.209 -8.420 -4.723 1.00 88.31 168 SER A CA 1
ATOM 1343 C C . SER A 1 168 ? -3.573 -8.004 -4.171 1.00 88.31 168 SER A C 1
ATOM 1345 O O . SER A 1 168 ? -4.088 -8.644 -3.254 1.00 88.31 168 SER A O 1
ATOM 1347 N N . HIS A 1 169 ? -4.209 -6.999 -4.782 1.00 84.62 169 HIS A N 1
ATOM 1348 C CA . HIS A 1 169 ? -5.557 -6.541 -4.448 1.00 84.62 169 HIS A CA 1
ATOM 1349 C C . HIS A 1 169 ? -6.569 -7.688 -4.504 1.00 84.62 169 HIS A C 1
ATOM 1351 O O . HIS A 1 169 ? -7.232 -7.981 -3.508 1.00 84.62 169 HIS A O 1
ATOM 1357 N N . SER A 1 170 ? -6.663 -8.377 -5.645 1.00 77.31 170 SER A N 1
ATOM 1358 C CA . SER A 1 170 ? -7.627 -9.468 -5.833 1.00 77.31 170 SER A CA 1
ATOM 1359 C C . SER A 1 170 ? -7.399 -10.618 -4.846 1.00 77.31 170 SER A C 1
ATOM 1361 O O . SER A 1 170 ? -8.357 -11.186 -4.312 1.00 77.31 170 SER A O 1
ATOM 1363 N N . SER A 1 171 ? -6.138 -10.922 -4.529 1.00 84.50 171 SER A N 1
ATOM 1364 C CA . SER A 1 171 ? -5.782 -11.947 -3.548 1.00 84.50 171 SER A CA 1
ATOM 1365 C C . SER A 1 171 ? -6.182 -11.566 -2.123 1.00 84.50 171 SER A C 1
ATOM 1367 O O . SER A 1 171 ? -6.750 -12.401 -1.416 1.00 84.50 171 SER A O 1
ATOM 1369 N N . VAL A 1 172 ? -5.961 -10.312 -1.716 1.00 85.81 172 VAL A N 1
ATOM 1370 C CA . VAL A 1 172 ? -6.380 -9.797 -0.403 1.00 85.81 172 VAL A CA 1
ATOM 1371 C C . VAL A 1 172 ? -7.902 -9.741 -0.291 1.00 85.81 172 VAL A C 1
ATOM 1373 O O . VAL A 1 172 ? -8.455 -10.196 0.708 1.00 85.81 172 VAL A O 1
ATOM 1376 N N . VAL A 1 173 ? -8.607 -9.282 -1.329 1.00 82.69 173 VAL A N 1
ATOM 1377 C CA . VAL A 1 173 ? -10.081 -9.295 -1.358 1.00 82.69 173 VAL A CA 1
ATOM 1378 C C . VAL A 1 173 ? -10.615 -10.721 -1.218 1.00 82.69 173 VAL A C 1
ATOM 1380 O O . VAL A 1 173 ? -11.560 -10.964 -0.463 1.00 82.69 173 VAL A O 1
ATOM 1383 N N . ARG A 1 174 ? -9.998 -11.690 -1.904 1.00 81.75 174 ARG A N 1
ATOM 1384 C CA . ARG A 1 174 ? -10.361 -13.107 -1.782 1.00 81.75 174 ARG A CA 1
ATOM 1385 C C . ARG A 1 174 ? -10.113 -13.644 -0.370 1.00 81.75 174 ARG A C 1
ATOM 1387 O O . ARG A 1 174 ? -10.970 -14.361 0.143 1.00 81.75 174 ARG A O 1
ATOM 1394 N N . LEU A 1 175 ? -8.980 -13.306 0.249 1.00 83.62 175 LEU A N 1
ATOM 1395 C CA . LEU A 1 175 ? -8.667 -13.666 1.636 1.00 83.62 175 LEU A CA 1
ATOM 1396 C C . LEU A 1 175 ? -9.713 -13.091 2.600 1.00 83.62 175 LEU A C 1
ATOM 1398 O O . LEU A 1 175 ? -10.308 -13.840 3.375 1.00 83.62 175 LEU A O 1
ATOM 1402 N N . TYR A 1 176 ? -9.984 -11.788 2.502 1.00 82.81 176 TYR A N 1
ATOM 1403 C CA . TYR A 1 176 ? -10.968 -11.094 3.327 1.00 82.81 176 TYR A CA 1
ATOM 1404 C C . TYR A 1 176 ? -12.346 -11.752 3.221 1.00 82.81 176 TYR A C 1
ATOM 1406 O O . TYR A 1 176 ? -12.910 -12.166 4.231 1.00 82.81 176 TYR A O 1
ATOM 1414 N N . ARG A 1 177 ? -12.854 -11.957 1.998 1.00 82.06 177 ARG A N 1
ATOM 1415 C CA . ARG A 1 177 ? -14.178 -12.558 1.759 1.00 82.06 177 ARG A CA 1
ATOM 1416 C C . ARG A 1 177 ? -14.315 -13.985 2.292 1.00 82.06 177 ARG A C 1
ATOM 1418 O O . ARG A 1 177 ? -15.416 -14.374 2.654 1.00 82.06 177 ARG A O 1
ATOM 1425 N N . ARG A 1 178 ? -13.235 -14.772 2.306 1.00 82.94 178 ARG A N 1
ATOM 1426 C CA . ARG A 1 178 ? -13.273 -16.178 2.746 1.00 82.94 178 ARG A CA 1
ATOM 1427 C C . ARG A 1 178 ? -13.105 -16.354 4.249 1.00 82.94 178 ARG A C 1
ATOM 1429 O O . ARG A 1 178 ? -13.673 -17.289 4.796 1.00 82.94 178 ARG A O 1
ATOM 1436 N N . LYS A 1 179 ? -12.277 -15.521 4.882 1.00 84.19 179 LYS A N 1
ATOM 1437 C CA . LYS A 1 179 ? -11.831 -15.738 6.265 1.00 84.19 179 LYS A CA 1
ATOM 1438 C C . LYS A 1 179 ? -12.358 -14.703 7.256 1.00 84.19 179 LYS A C 1
ATOM 1440 O O . LYS A 1 179 ? -12.551 -15.044 8.415 1.00 84.19 179 LYS A O 1
ATOM 1445 N N . TYR A 1 180 ? -12.586 -13.468 6.813 1.00 78.50 180 TYR A N 1
ATOM 1446 C CA . TYR A 1 180 ? -12.868 -12.335 7.703 1.00 78.50 180 TYR A CA 1
ATOM 1447 C C . TYR A 1 180 ? -14.239 -11.701 7.466 1.00 78.50 180 TYR A C 1
ATOM 1449 O O . TYR A 1 180 ? -14.811 -11.120 8.382 1.00 78.50 180 TYR A O 1
ATOM 1457 N N . LYS A 1 181 ? -14.814 -11.844 6.267 1.00 67.19 181 LYS A N 1
ATOM 1458 C CA . LYS A 1 181 ? -16.188 -11.427 6.008 1.00 67.19 181 LYS A CA 1
ATOM 1459 C C . LYS A 1 181 ? -17.145 -12.479 6.565 1.00 67.19 181 LYS A C 1
ATOM 1461 O O . LYS A 1 181 ? -17.511 -13.430 5.878 1.00 67.19 181 LYS A O 1
ATOM 1466 N N . ILE A 1 182 ? -17.554 -12.287 7.815 1.00 48.56 182 ILE A N 1
ATOM 1467 C CA . ILE A 1 182 ? -18.760 -12.913 8.354 1.00 48.56 182 ILE A CA 1
ATOM 1468 C C . ILE A 1 182 ? -19.915 -12.412 7.481 1.00 48.56 182 ILE A C 1
ATOM 1470 O O . ILE A 1 182 ? -20.092 -11.206 7.305 1.00 48.56 182 ILE A O 1
ATOM 1474 N N . ILE A 1 183 ? -20.663 -13.331 6.871 1.00 43.09 183 ILE A N 1
ATOM 1475 C CA . ILE A 1 183 ? -21.960 -13.007 6.278 1.00 43.09 183 ILE A CA 1
ATOM 1476 C C . ILE A 1 183 ? -22.824 -12.557 7.457 1.00 43.09 183 ILE A C 1
ATOM 1478 O O . ILE A 1 183 ? -23.347 -13.392 8.190 1.00 43.09 183 ILE A O 1
ATOM 1482 N N . LEU A 1 184 ? -22.892 -11.248 7.709 1.00 35.31 184 LEU A N 1
ATOM 1483 C CA . LEU A 1 184 ? -23.890 -10.700 8.618 1.00 35.31 184 LEU A CA 1
ATOM 1484 C C . LEU A 1 184 ? -25.253 -11.170 8.089 1.00 35.31 184 LEU A C 1
ATOM 1486 O O . LEU A 1 184 ? -25.489 -11.033 6.882 1.00 35.31 184 LEU A O 1
ATOM 1490 N N . PRO A 1 185 ? -26.136 -11.741 8.929 1.00 32.03 185 PRO A N 1
ATOM 1491 C CA . PRO A 1 185 ? -27.536 -11.848 8.563 1.00 32.03 185 PRO A CA 1
ATOM 1492 C C . PRO A 1 185 ? -27.975 -10.424 8.241 1.00 32.03 185 PRO A C 1
ATOM 1494 O O . PRO A 1 185 ? -27.868 -9.533 9.085 1.00 32.03 185 PRO A O 1
ATOM 1497 N N . THR A 1 186 ? -28.350 -10.190 6.990 1.00 36.06 186 THR A N 1
ATOM 1498 C CA . THR A 1 186 ? -28.899 -8.919 6.538 1.00 36.06 186 THR A CA 1
ATOM 1499 C C . THR A 1 186 ? -30.231 -8.743 7.249 1.00 36.06 186 THR A C 1
ATOM 1501 O O . THR A 1 186 ? -31.251 -9.216 6.759 1.00 36.06 186 THR A O 1
ATOM 1504 N N . ASN A 1 187 ? -30.217 -8.138 8.434 1.00 34.72 187 ASN A N 1
ATOM 1505 C CA . ASN A 1 187 ? -31.431 -7.537 8.949 1.00 34.72 187 ASN A CA 1
ATOM 1506 C C . ASN A 1 187 ? -31.714 -6.326 8.061 1.00 34.72 187 ASN A C 1
ATOM 1508 O O . ASN A 1 187 ? -30.861 -5.456 7.881 1.00 34.72 187 ASN A O 1
ATOM 1512 N N . ASP A 1 188 ? -32.882 -6.386 7.437 1.00 48.84 188 ASP A N 1
ATOM 1513 C CA . ASP A 1 188 ? -33.447 -5.432 6.499 1.00 48.84 188 ASP A CA 1
ATOM 1514 C C . ASP A 1 188 ? -33.318 -3.986 6.997 1.00 48.84 188 ASP A C 1
ATOM 1516 O O . ASP A 1 188 ? -33.870 -3.673 8.046 1.00 48.84 188 ASP A O 1
ATOM 1520 N N . THR A 1 189 ? -32.592 -3.146 6.241 1.00 48.41 189 THR A N 1
ATOM 1521 C CA . THR A 1 189 ? -32.900 -1.737 5.883 1.00 48.41 189 THR A CA 1
ATOM 1522 C C . THR A 1 189 ? -31.642 -0.984 5.421 1.00 48.41 189 THR A C 1
ATOM 1524 O O . THR A 1 189 ? -31.220 -0.050 6.087 1.00 48.41 189 THR A O 1
ATOM 1527 N N . ASP A 1 190 ? -31.027 -1.375 4.299 1.00 54.03 190 ASP A N 1
ATOM 1528 C CA . ASP A 1 190 ? -30.153 -0.462 3.531 1.00 54.03 190 ASP A CA 1
ATOM 1529 C C . ASP A 1 190 ? -29.832 -1.045 2.143 1.00 54.03 190 ASP A C 1
ATOM 1531 O O . ASP A 1 190 ? -28.697 -1.386 1.784 1.00 54.03 190 ASP A O 1
ATOM 1535 N N . GLU A 1 191 ? -30.880 -1.187 1.329 1.00 55.28 191 GLU A N 1
ATOM 1536 C CA . GLU A 1 191 ? -30.746 -1.537 -0.090 1.00 55.28 191 GLU A CA 1
ATOM 1537 C C . GLU A 1 191 ? -29.828 -0.547 -0.822 1.00 55.28 191 GLU A C 1
ATOM 1539 O O . GLU A 1 191 ? -29.065 -0.968 -1.690 1.00 55.28 191 GLU A O 1
ATOM 1544 N N . ASP A 1 192 ? -29.800 0.720 -0.395 1.00 44.75 192 ASP A N 1
ATOM 1545 C CA . ASP A 1 192 ? -28.954 1.773 -0.958 1.00 44.75 192 ASP A CA 1
ATOM 1546 C C . ASP A 1 192 ? -27.471 1.620 -0.601 1.00 44.75 192 ASP A C 1
ATOM 1548 O O . ASP A 1 192 ? -26.616 1.859 -1.457 1.00 44.75 192 ASP A O 1
ATOM 1552 N N . TRP A 1 193 ? -27.118 1.160 0.606 1.00 45.75 193 TRP A N 1
ATOM 1553 C CA . TRP A 1 193 ? -25.717 0.885 0.955 1.00 45.75 193 TRP A CA 1
ATOM 1554 C C . TRP A 1 193 ? -25.191 -0.328 0.187 1.00 45.75 193 TRP A C 1
ATOM 1556 O O . TRP A 1 193 ? -24.104 -0.290 -0.398 1.00 45.75 193 TRP A O 1
ATOM 1566 N N . VAL A 1 194 ? -25.993 -1.396 0.107 1.00 55.41 194 VAL A N 1
ATOM 1567 C CA . VAL A 1 194 ? -25.650 -2.586 -0.681 1.00 55.41 194 VAL A CA 1
ATOM 1568 C C . VAL A 1 194 ? -25.597 -2.248 -2.173 1.00 55.41 194 VAL A C 1
ATOM 1570 O O . VAL A 1 194 ? -24.691 -2.717 -2.864 1.00 55.41 194 VAL A O 1
ATOM 1573 N N . ALA A 1 195 ? -26.509 -1.418 -2.683 1.00 46.25 195 ALA A N 1
ATOM 1574 C CA . ALA A 1 195 ? -26.501 -0.944 -4.063 1.00 46.25 195 ALA A CA 1
ATOM 1575 C C . ALA A 1 195 ? -25.307 -0.027 -4.342 1.00 46.25 195 ALA A C 1
ATOM 1577 O O . ALA A 1 195 ? -24.664 -0.196 -5.372 1.00 46.25 195 ALA A O 1
ATOM 1578 N N . THR A 1 196 ? -24.938 0.864 -3.420 1.00 43.88 196 THR A N 1
ATOM 1579 C CA . THR A 1 196 ? -23.766 1.746 -3.539 1.00 43.88 196 THR A CA 1
ATOM 1580 C C . THR A 1 196 ? -22.473 0.944 -3.521 1.00 43.88 196 THR A C 1
ATOM 1582 O O . THR A 1 196 ? -21.590 1.175 -4.346 1.00 43.88 196 THR A O 1
ATOM 1585 N N . GLN A 1 197 ? -22.359 -0.048 -2.637 1.00 46.62 197 GLN A N 1
ATOM 1586 C CA . GLN A 1 197 ? -21.189 -0.916 -2.589 1.00 46.62 197 GLN A CA 1
ATOM 1587 C C . GLN A 1 197 ? -21.113 -1.818 -3.825 1.00 46.62 197 GLN A C 1
ATOM 1589 O O . GLN A 1 197 ? -20.038 -1.971 -4.396 1.00 46.62 197 GLN A O 1
ATOM 1594 N N . ARG A 1 198 ? -22.242 -2.359 -4.304 1.00 48.69 198 ARG A N 1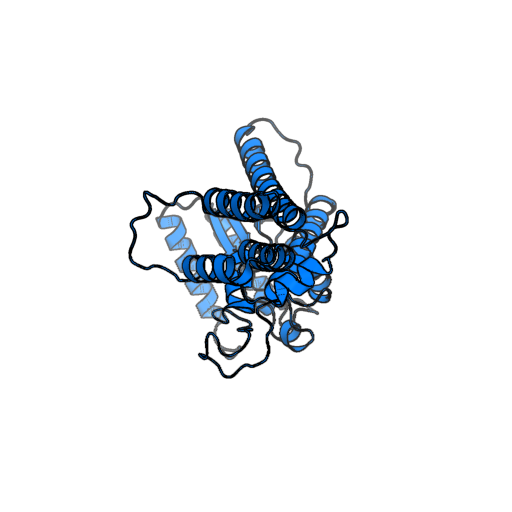
ATOM 1595 C CA . ARG A 1 198 ? -22.302 -3.093 -5.580 1.00 48.69 198 ARG A CA 1
ATOM 1596 C C . ARG A 1 198 ? -21.986 -2.192 -6.766 1.00 48.69 198 ARG A C 1
ATOM 1598 O O . ARG A 1 198 ? -21.296 -2.643 -7.668 1.00 48.69 198 ARG A O 1
ATOM 1605 N N . ALA A 1 199 ? -22.444 -0.944 -6.768 1.00 39.44 199 ALA A N 1
ATOM 1606 C CA . ALA A 1 199 ? -22.163 0.026 -7.817 1.00 39.44 199 ALA A CA 1
ATOM 1607 C C . ALA A 1 199 ? -20.685 0.423 -7.817 1.00 39.44 199 ALA A C 1
ATOM 1609 O O . ALA A 1 199 ? -20.097 0.494 -8.887 1.00 39.44 199 ALA A O 1
ATOM 1610 N N . ARG A 1 200 ? -20.055 0.602 -6.648 1.00 43.00 200 ARG A N 1
ATOM 1611 C CA . ARG A 1 200 ? -18.609 0.846 -6.524 1.00 43.00 200 ARG A CA 1
ATOM 1612 C C . ARG A 1 200 ? -17.786 -0.371 -6.931 1.00 43.00 200 ARG A C 1
ATOM 1614 O O . ARG A 1 200 ? -16.882 -0.224 -7.746 1.00 43.00 200 ARG A O 1
ATOM 1621 N N . ASP A 1 201 ? -18.118 -1.561 -6.433 1.00 48.50 201 ASP A N 1
ATOM 1622 C CA . ASP A 1 201 ? -17.459 -2.812 -6.826 1.00 48.50 201 ASP A CA 1
ATOM 1623 C C . ASP A 1 201 ? -17.626 -3.051 -8.338 1.00 48.50 201 ASP A C 1
ATOM 1625 O O . ASP A 1 201 ? -16.665 -3.416 -9.010 1.00 48.50 201 ASP A O 1
ATOM 1629 N N . PHE A 1 202 ? -18.812 -2.780 -8.895 1.00 43.56 202 PHE A N 1
ATOM 1630 C CA . PHE A 1 202 ? -19.075 -2.829 -10.332 1.00 43.56 202 PHE A CA 1
ATOM 1631 C C . PHE A 1 202 ? -18.277 -1.770 -11.083 1.00 43.56 202 PHE A C 1
ATOM 1633 O O . PHE A 1 202 ? -17.706 -2.089 -12.112 1.00 43.56 202 PHE A O 1
ATOM 1640 N N . PHE A 1 203 ? -18.186 -0.536 -10.590 1.00 36.19 203 PHE A N 1
ATOM 1641 C CA . PHE A 1 203 ? -17.450 0.539 -11.251 1.00 36.19 203 PHE A CA 1
ATOM 1642 C C . PHE A 1 203 ? -15.944 0.275 -11.254 1.00 36.19 203 PHE A C 1
ATOM 1644 O O . PHE A 1 203 ? -15.300 0.477 -12.278 1.00 36.19 203 PHE A O 1
ATOM 1651 N N . ILE A 1 204 ? -15.385 -0.240 -10.156 1.00 48.72 204 ILE A N 1
ATOM 1652 C CA . ILE A 1 204 ? -13.972 -0.628 -10.062 1.00 48.72 204 ILE A CA 1
ATOM 1653 C C . ILE A 1 204 ? -13.705 -1.850 -10.942 1.00 48.72 204 ILE A C 1
ATOM 1655 O O . ILE A 1 204 ? -12.777 -1.827 -11.745 1.00 48.72 204 ILE A O 1
ATOM 1659 N N . ALA A 1 205 ? -14.532 -2.896 -10.848 1.00 48.69 205 ALA A N 1
ATOM 1660 C CA . ALA A 1 205 ? -14.389 -4.090 -11.678 1.00 48.69 205 ALA A CA 1
ATOM 1661 C C . ALA A 1 205 ? -14.564 -3.770 -13.167 1.00 48.69 205 ALA A C 1
ATOM 1663 O O . ALA A 1 205 ? -13.821 -4.290 -13.992 1.00 48.69 205 ALA A O 1
ATOM 1664 N N . LYS A 1 206 ? -15.497 -2.878 -13.510 1.00 44.78 206 LYS A N 1
ATOM 1665 C CA . LYS A 1 206 ? -15.715 -2.382 -14.868 1.00 44.78 206 LYS A CA 1
ATOM 1666 C C . LYS A 1 206 ? -14.559 -1.517 -15.338 1.00 44.78 206 LYS A C 1
ATOM 1668 O O . LYS A 1 206 ? -14.093 -1.744 -16.436 1.00 44.78 206 LYS A O 1
ATOM 1673 N N . SER A 1 207 ? -14.028 -0.621 -14.509 1.00 47.28 207 SER A N 1
ATOM 1674 C CA . SER A 1 207 ? -12.832 0.162 -14.858 1.00 47.28 207 SER A CA 1
ATOM 1675 C C . SER A 1 207 ? -11.631 -0.749 -15.110 1.00 47.28 207 SER A C 1
ATOM 1677 O O . SER A 1 207 ? -10.896 -0.554 -16.072 1.00 47.28 207 SER A O 1
ATOM 1679 N N . LEU A 1 208 ? -11.464 -1.792 -14.293 1.00 57.72 208 LEU A N 1
ATOM 1680 C CA . LEU A 1 208 ? -10.416 -2.792 -14.472 1.00 57.72 208 LEU A CA 1
ATOM 1681 C C . LEU A 1 208 ? -10.617 -3.611 -15.749 1.00 57.72 208 LEU A C 1
ATOM 1683 O O . LEU A 1 208 ? -9.679 -3.838 -16.506 1.00 57.72 208 LEU A O 1
ATOM 1687 N N . GLN A 1 209 ? -11.849 -4.054 -15.987 1.00 57.62 209 GLN A N 1
ATOM 1688 C CA . GLN A 1 209 ? -12.213 -4.811 -17.172 1.00 57.62 209 GLN A CA 1
ATOM 1689 C C . GLN A 1 209 ? -12.085 -3.957 -18.433 1.00 57.62 209 GLN A C 1
ATOM 1691 O O . GLN A 1 209 ? -11.646 -4.469 -19.452 1.00 57.62 209 GLN A O 1
ATOM 1696 N N . ASP A 1 210 ? -12.442 -2.679 -18.376 1.00 55.44 210 ASP A N 1
ATOM 1697 C CA . ASP A 1 210 ? -12.331 -1.737 -19.483 1.00 55.44 210 ASP A CA 1
ATOM 1698 C C . ASP A 1 210 ? -10.857 -1.423 -19.763 1.00 55.44 210 ASP A C 1
ATOM 1700 O O . ASP A 1 210 ? -10.466 -1.414 -20.925 1.00 55.44 210 ASP A O 1
ATOM 1704 N N . ALA A 1 211 ? -10.013 -1.295 -18.734 1.00 57.31 211 ALA A N 1
ATOM 1705 C CA . ALA A 1 211 ? -8.564 -1.180 -18.899 1.00 57.31 211 ALA A CA 1
ATOM 1706 C C . ALA A 1 211 ? -7.950 -2.448 -19.524 1.00 57.31 211 ALA A C 1
ATOM 1708 O O . ALA A 1 211 ? -7.197 -2.358 -20.488 1.00 57.31 211 ALA A O 1
ATOM 1709 N N . LEU A 1 212 ? -8.315 -3.642 -19.043 1.00 60.22 212 LEU A N 1
ATOM 1710 C CA . LEU A 1 212 ? -7.855 -4.910 -19.625 1.00 60.22 212 LEU A CA 1
ATOM 1711 C C . LEU A 1 212 ? -8.376 -5.110 -21.053 1.00 60.22 212 LEU A C 1
ATOM 1713 O O . LEU A 1 212 ? -7.631 -5.557 -21.917 1.00 60.22 212 LEU A O 1
ATOM 1717 N N . LYS A 1 213 ? -9.628 -4.735 -21.333 1.00 57.56 213 LYS A N 1
ATOM 1718 C CA . LYS A 1 213 ? -10.193 -4.739 -22.689 1.00 57.56 213 LYS A CA 1
ATOM 1719 C C . LYS A 1 213 ? -9.470 -3.761 -23.592 1.00 57.56 213 LYS A C 1
ATOM 1721 O O . LYS A 1 213 ? -9.240 -4.098 -24.742 1.00 57.56 213 LYS A O 1
ATOM 1726 N N . GLN A 1 214 ? -9.124 -2.574 -23.102 1.00 60.25 214 GLN A N 1
ATOM 1727 C CA . GLN A 1 214 ? -8.334 -1.626 -23.875 1.00 60.25 214 GLN A CA 1
ATOM 1728 C C . GLN A 1 214 ? -6.983 -2.235 -24.217 1.00 60.25 214 GLN A C 1
ATOM 1730 O O . GLN A 1 214 ? -6.675 -2.292 -25.397 1.00 60.25 214 GLN A O 1
ATOM 1735 N N . LEU A 1 215 ? -6.253 -2.774 -23.232 1.00 61.94 215 LEU A N 1
ATOM 1736 C CA . LEU A 1 215 ? -4.970 -3.456 -23.438 1.00 61.94 215 LEU A CA 1
ATOM 1737 C C . LEU A 1 215 ? -5.074 -4.638 -24.416 1.00 61.94 215 LEU A C 1
ATOM 1739 O O . LEU A 1 215 ? -4.194 -4.803 -25.254 1.00 61.94 215 LEU A O 1
ATOM 1743 N N . TYR A 1 216 ? -6.149 -5.423 -24.348 1.00 58.56 216 TYR A N 1
ATOM 1744 C CA . TYR A 1 216 ? -6.423 -6.512 -25.289 1.00 58.56 216 TYR A CA 1
ATOM 1745 C C . TYR A 1 216 ? -6.742 -5.998 -26.702 1.00 58.56 216 TYR A C 1
ATOM 1747 O O . TYR A 1 216 ? -6.178 -6.482 -27.673 1.00 58.56 216 TYR A O 1
ATOM 1755 N N . LEU A 1 217 ? -7.591 -4.973 -26.838 1.00 58.53 217 LEU A N 1
ATOM 1756 C CA . LEU A 1 217 ? -7.933 -4.359 -28.131 1.00 58.53 217 LEU A CA 1
ATOM 1757 C C . LEU A 1 217 ? -6.727 -3.708 -28.809 1.00 58.53 217 LEU A C 1
ATOM 1759 O O . LEU A 1 217 ? -6.696 -3.611 -30.032 1.00 58.53 217 LEU A O 1
ATOM 1763 N N . ILE A 1 218 ? -5.757 -3.252 -28.014 1.00 62.34 218 ILE A N 1
ATOM 1764 C CA . ILE A 1 218 ? -4.482 -2.749 -28.514 1.00 62.34 218 ILE A CA 1
ATOM 1765 C C . ILE A 1 218 ? -3.386 -3.827 -28.548 1.00 62.34 218 ILE A C 1
ATOM 1767 O O . ILE A 1 218 ? -2.232 -3.479 -28.777 1.00 62.34 218 ILE A O 1
ATOM 1771 N N . ASP A 1 219 ? -3.739 -5.120 -28.504 1.00 68.62 219 ASP A N 1
ATOM 1772 C CA . ASP A 1 219 ? -2.844 -6.288 -28.621 1.00 68.62 219 ASP A CA 1
ATOM 1773 C C . ASP A 1 219 ? -1.654 -6.240 -27.656 1.00 68.62 219 ASP A C 1
ATOM 1775 O O . ASP A 1 219 ? -0.629 -6.871 -27.894 1.00 68.62 219 ASP A O 1
ATOM 1779 N N . VAL A 1 220 ? -1.757 -5.511 -26.543 1.00 65.62 220 VAL A N 1
ATOM 1780 C CA . VAL A 1 220 ? -0.711 -5.504 -25.514 1.00 65.62 220 VAL A CA 1
ATOM 1781 C C . VAL A 1 220 ? -0.744 -6.807 -24.722 1.00 65.62 220 VAL A C 1
ATOM 1783 O O . VAL A 1 220 ? 0.313 -7.341 -24.388 1.00 65.62 220 VAL A O 1
ATOM 1786 N N . ILE A 1 221 ? -1.939 -7.345 -24.464 1.00 62.31 221 ILE A N 1
ATOM 1787 C CA . ILE A 1 221 ? -2.146 -8.624 -23.774 1.00 62.31 221 ILE A CA 1
ATOM 1788 C C . ILE A 1 221 ? -3.011 -9.574 -24.609 1.00 62.31 221 ILE A C 1
ATOM 1790 O O . ILE A 1 221 ? -3.874 -9.120 -25.354 1.00 62.31 221 ILE A O 1
ATOM 1794 N N . ASP A 1 222 ? -2.789 -10.881 -24.481 1.00 70.62 222 ASP A N 1
ATOM 1795 C CA . ASP A 1 222 ? -3.584 -11.918 -25.145 1.00 70.62 222 ASP A CA 1
ATOM 1796 C C . ASP A 1 222 ? -4.865 -12.283 -24.369 1.00 70.62 222 ASP A C 1
ATOM 1798 O O . ASP A 1 222 ? -5.175 -11.725 -23.313 1.00 70.62 222 ASP A O 1
ATOM 1802 N N . GLU A 1 223 ? -5.628 -13.246 -24.894 1.00 72.81 223 GLU A N 1
ATOM 1803 C CA . GLU A 1 223 ? -6.868 -13.750 -24.284 1.00 72.81 223 GLU A CA 1
ATOM 1804 C C . GLU A 1 223 ? -6.673 -14.379 -22.892 1.00 72.81 223 GLU A C 1
ATOM 1806 O O . GLU A 1 223 ? -7.622 -14.467 -22.112 1.00 72.81 223 GLU A O 1
ATOM 1811 N N . ASN A 1 224 ? -5.440 -14.767 -22.556 1.00 70.31 224 ASN A N 1
ATOM 1812 C CA . ASN A 1 224 ? -5.055 -15.315 -21.258 1.00 70.31 224 ASN A CA 1
ATOM 1813 C C . ASN A 1 224 ? -4.465 -14.239 -20.325 1.00 70.31 224 ASN A C 1
ATOM 1815 O O . ASN A 1 224 ? -4.115 -14.541 -19.181 1.00 70.31 224 ASN A O 1
ATOM 1819 N N . GLY A 1 225 ? -4.371 -12.986 -20.785 1.00 58.62 225 GLY A N 1
ATOM 1820 C CA . GLY A 1 225 ? -3.802 -11.859 -20.050 1.00 58.62 225 GLY A CA 1
ATOM 1821 C C . GLY A 1 225 ? -2.271 -11.816 -20.041 1.00 58.62 225 GLY A C 1
ATOM 1822 O O . GLY A 1 225 ? -1.702 -11.068 -19.244 1.00 58.62 225 GLY A O 1
ATOM 1823 N N . ALA A 1 226 ? -1.594 -12.600 -20.886 1.00 68.62 226 ALA A N 1
ATOM 1824 C CA . ALA A 1 226 ? -0.142 -12.557 -21.036 1.00 68.62 226 ALA A CA 1
ATOM 1825 C C . ALA A 1 226 ? 0.274 -11.438 -22.001 1.00 68.62 226 ALA A C 1
ATOM 1827 O O . ALA A 1 226 ? -0.406 -11.181 -22.990 1.00 68.62 226 ALA A O 1
ATOM 1828 N N . ILE A 1 227 ? 1.399 -10.769 -21.726 1.00 69.31 227 ILE A N 1
ATOM 1829 C CA . ILE A 1 227 ? 1.911 -9.693 -22.588 1.00 69.31 227 ILE A CA 1
ATOM 1830 C C . ILE A 1 227 ? 2.365 -10.286 -23.927 1.00 69.31 227 ILE A C 1
ATOM 1832 O O . ILE A 1 227 ? 3.175 -11.215 -23.955 1.00 69.31 227 ILE A O 1
ATOM 1836 N N . THR A 1 228 ? 1.864 -9.742 -25.036 1.00 71.81 228 THR A N 1
ATOM 1837 C CA . THR A 1 228 ? 2.213 -10.211 -26.384 1.00 71.81 228 THR A CA 1
ATOM 1838 C C . THR A 1 228 ? 3.548 -9.618 -26.859 1.00 71.81 228 THR A C 1
ATOM 1840 O O . THR A 1 228 ? 4.071 -8.656 -26.294 1.00 71.81 228 THR A O 1
ATOM 1843 N N . SER A 1 229 ? 4.091 -10.141 -27.963 1.00 71.44 229 SER A N 1
ATOM 1844 C CA . SER A 1 229 ? 5.269 -9.545 -28.620 1.00 71.44 229 SER A CA 1
ATOM 1845 C C . SER A 1 229 ? 5.022 -8.115 -29.130 1.00 71.44 229 SER A C 1
ATOM 1847 O O . SER A 1 229 ? 5.955 -7.317 -29.198 1.00 71.44 229 SER A O 1
ATOM 1849 N N . ILE A 1 230 ? 3.770 -7.772 -29.455 1.00 66.25 230 ILE A N 1
ATOM 1850 C CA . ILE A 1 230 ? 3.358 -6.409 -29.810 1.00 66.25 230 ILE A CA 1
ATOM 1851 C C . ILE A 1 230 ? 3.366 -5.542 -28.554 1.00 66.25 230 ILE A C 1
ATOM 1853 O O . ILE A 1 230 ? 3.977 -4.480 -28.571 1.00 66.25 230 ILE A O 1
ATOM 1857 N N . GLY A 1 231 ? 2.800 -6.026 -27.446 1.00 63.31 231 GLY A N 1
ATOM 1858 C CA . GLY A 1 231 ? 2.850 -5.343 -26.154 1.00 63.31 231 GLY A CA 1
ATOM 1859 C C . GLY A 1 231 ? 4.272 -5.035 -25.687 1.00 63.31 231 GLY A C 1
ATOM 1860 O O . GLY A 1 231 ? 4.524 -3.935 -25.209 1.00 63.31 231 GLY A O 1
ATOM 1861 N N . GLN A 1 232 ? 5.218 -5.955 -25.901 1.00 68.94 232 GLN A N 1
ATOM 1862 C CA . GLN A 1 232 ? 6.641 -5.733 -25.610 1.00 68.94 232 GLN A CA 1
ATOM 1863 C C . GLN A 1 232 ? 7.249 -4.618 -26.474 1.00 68.94 232 GLN A C 1
ATOM 1865 O O . GLN A 1 232 ? 7.897 -3.724 -25.942 1.00 68.94 232 GLN A O 1
ATOM 1870 N N . LYS A 1 233 ? 6.988 -4.613 -27.787 1.00 64.00 233 LYS A N 1
ATOM 1871 C CA . LYS A 1 233 ? 7.459 -3.553 -28.700 1.00 64.00 233 LYS A CA 1
ATOM 1872 C C . LYS A 1 233 ? 6.805 -2.197 -28.436 1.00 64.00 233 LYS A C 1
ATOM 1874 O O . LYS A 1 233 ? 7.440 -1.160 -28.574 1.00 64.00 233 LYS A O 1
ATOM 1879 N N . MET A 1 234 ? 5.526 -2.194 -28.069 1.00 62.69 234 MET A N 1
ATOM 1880 C CA . MET A 1 234 ? 4.810 -0.977 -27.689 1.00 62.69 234 MET A CA 1
ATOM 1881 C C . MET A 1 234 ? 5.364 -0.388 -26.404 1.00 62.69 234 MET A C 1
ATOM 1883 O O . MET A 1 234 ? 5.379 0.831 -26.276 1.00 62.69 234 MET A O 1
ATOM 1887 N N . ALA A 1 235 ? 5.821 -1.252 -25.496 1.00 62.00 235 ALA A N 1
ATOM 1888 C CA . ALA A 1 235 ? 6.587 -0.835 -24.347 1.00 62.00 235 ALA A CA 1
ATOM 1889 C C . ALA A 1 235 ? 7.843 -0.090 -24.845 1.00 62.00 235 ALA A C 1
ATOM 1891 O O . ALA A 1 235 ? 8.025 1.057 -24.475 1.00 62.00 235 ALA A O 1
ATOM 1892 N N . GLU A 1 236 ? 8.661 -0.657 -25.739 1.00 63.97 236 GLU A N 1
ATOM 1893 C CA . GLU A 1 236 ? 9.925 -0.040 -26.214 1.00 63.97 236 GLU A CA 1
ATOM 1894 C C . GLU A 1 236 ? 9.786 1.387 -26.790 1.00 63.97 236 GLU A C 1
ATOM 1896 O O . GLU A 1 236 ? 10.738 2.172 -26.779 1.00 63.97 236 GLU A O 1
ATOM 1901 N N . LEU A 1 237 ? 8.604 1.740 -27.291 1.00 54.72 237 LEU A N 1
ATOM 1902 C CA . LEU A 1 237 ? 8.269 3.076 -27.760 1.00 54.72 237 LEU A CA 1
ATOM 1903 C C . LEU A 1 237 ? 7.780 3.886 -26.552 1.00 54.72 237 LEU A C 1
ATOM 1905 O O . LEU A 1 237 ? 6.668 3.650 -26.098 1.00 54.72 237 LEU A O 1
ATOM 1909 N N . SER A 1 238 ? 8.582 4.828 -26.030 1.00 57.78 238 SER A N 1
ATOM 1910 C CA . SER A 1 238 ? 8.246 5.721 -24.892 1.00 57.78 238 SER A CA 1
ATOM 1911 C C . SER A 1 238 ? 7.070 6.681 -25.181 1.00 57.78 238 SER A C 1
ATOM 1913 O O . SER A 1 238 ? 7.195 7.903 -25.109 1.00 57.78 238 SER A O 1
ATOM 1915 N N . LEU A 1 239 ? 5.929 6.129 -25.564 1.00 63.03 239 LEU A N 1
ATOM 1916 C CA . LEU A 1 239 ? 4.693 6.773 -25.961 1.00 63.03 239 LEU A CA 1
ATOM 1917 C C . LEU A 1 239 ? 3.540 6.067 -25.236 1.00 63.03 239 LEU A C 1
ATOM 1919 O O . LEU A 1 239 ? 3.636 4.907 -24.836 1.00 63.03 239 LEU A O 1
ATOM 1923 N N . GLU A 1 240 ? 2.419 6.772 -25.087 1.00 61.16 240 GLU A N 1
ATOM 1924 C CA . GLU A 1 240 ? 1.164 6.150 -24.655 1.00 61.16 240 GLU A CA 1
ATOM 1925 C C . GLU A 1 240 ? 0.824 4.959 -25.572 1.00 61.16 240 GLU A C 1
ATOM 1927 O O . GLU A 1 240 ? 0.936 5.103 -26.795 1.00 61.16 240 GLU A O 1
ATOM 1932 N N . PRO A 1 241 ? 0.349 3.811 -25.047 1.00 60.22 241 PRO A N 1
ATOM 1933 C CA . PRO A 1 241 ? 0.128 2.598 -25.838 1.00 60.22 241 PRO A CA 1
ATOM 1934 C C . PRO A 1 241 ? -0.707 2.815 -27.107 1.00 60.22 241 PRO A C 1
ATOM 1936 O O . PRO A 1 241 ? -0.403 2.277 -28.167 1.00 60.22 241 PRO A O 1
ATOM 1939 N N . SER A 1 242 ? -1.732 3.664 -27.053 1.00 61.81 242 SER A N 1
ATOM 1940 C CA . SER A 1 242 ? -2.534 3.995 -28.242 1.00 61.81 242 SER A CA 1
ATOM 1941 C C . SER A 1 242 ? -1.721 4.677 -29.358 1.00 61.81 242 SER A C 1
ATOM 1943 O O . SER A 1 242 ? -1.928 4.403 -30.543 1.00 61.81 242 SER A O 1
ATOM 1945 N N . LEU A 1 243 ? -0.754 5.521 -28.993 1.00 66.12 243 LEU A N 1
ATOM 1946 C CA . LEU A 1 243 ? 0.147 6.204 -29.918 1.00 66.12 243 LEU A CA 1
ATOM 1947 C C . LEU A 1 243 ? 1.255 5.264 -30.412 1.00 66.12 243 LEU A C 1
ATOM 1949 O O . LEU A 1 243 ? 1.536 5.260 -31.611 1.00 66.12 243 LEU A O 1
ATOM 1953 N N . SER A 1 244 ?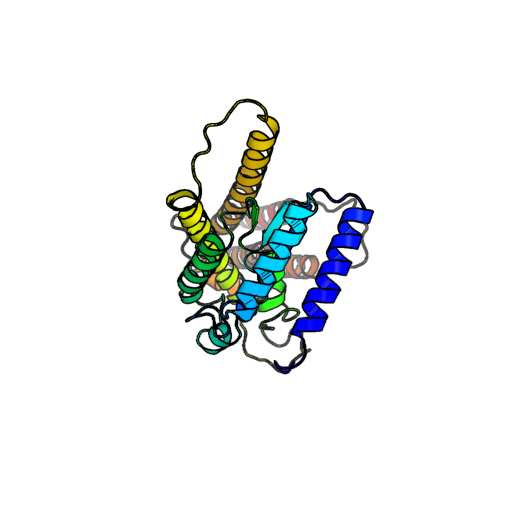 1.815 4.422 -29.532 1.00 64.25 244 SER A N 1
ATOM 1954 C CA . SER A 1 244 ? 2.782 3.374 -29.902 1.00 64.25 244 SER A CA 1
ATOM 1955 C C . SER A 1 244 ? 2.194 2.426 -30.945 1.00 64.25 244 SER A C 1
ATOM 1957 O O . SER A 1 244 ? 2.808 2.192 -31.985 1.00 64.25 244 SER A O 1
ATOM 1959 N N . ARG A 1 245 ? 0.962 1.945 -30.721 1.00 69.19 245 ARG A N 1
ATOM 1960 C CA . ARG A 1 245 ? 0.262 1.075 -31.675 1.00 69.19 245 ARG A CA 1
ATOM 1961 C C . ARG A 1 245 ? 0.035 1.760 -33.014 1.00 69.19 245 ARG A C 1
ATOM 1963 O O . ARG A 1 245 ? 0.281 1.160 -34.053 1.00 69.19 245 ARG A O 1
ATOM 1970 N N . THR A 1 246 ? -0.387 3.021 -32.994 1.00 67.62 246 THR A N 1
ATOM 1971 C CA . THR A 1 246 ? -0.627 3.776 -34.229 1.00 67.62 246 THR A CA 1
ATOM 1972 C C . THR A 1 246 ? 0.649 3.932 -35.056 1.00 67.62 246 THR A C 1
ATOM 1974 O O . THR A 1 246 ? 0.612 3.799 -36.277 1.00 67.62 246 THR A O 1
ATOM 1977 N N . LEU A 1 247 ? 1.792 4.172 -34.407 1.00 67.12 247 LEU A N 1
ATOM 1978 C CA . LEU A 1 247 ? 3.080 4.280 -35.092 1.00 67.12 247 LEU A CA 1
ATOM 1979 C C . LEU A 1 247 ? 3.532 2.933 -35.684 1.00 67.12 247 LEU A C 1
ATOM 1981 O O . LEU A 1 247 ? 4.074 2.897 -36.789 1.00 67.12 247 LEU A O 1
ATOM 1985 N N . MET A 1 248 ? 3.276 1.829 -34.976 1.00 68.50 248 MET A N 1
ATOM 1986 C CA . MET A 1 248 ? 3.564 0.473 -35.455 1.00 68.50 248 MET A CA 1
ATOM 1987 C C . MET A 1 248 ? 2.685 0.084 -36.650 1.00 68.50 248 MET A C 1
ATOM 1989 O O . MET A 1 248 ? 3.207 -0.379 -37.659 1.00 68.50 248 MET A O 1
ATOM 1993 N N . GLU A 1 249 ? 1.376 0.338 -36.590 1.00 70.56 249 GLU A N 1
ATOM 1994 C CA . GLU A 1 249 ? 0.474 0.087 -37.722 1.00 70.56 249 GLU A CA 1
ATOM 1995 C C . GLU A 1 249 ? 0.851 0.960 -38.929 1.00 70.56 249 GLU A C 1
ATOM 1997 O O . GLU A 1 249 ? 0.896 0.483 -40.061 1.00 70.56 249 GLU A O 1
ATOM 2002 N N . ALA A 1 250 ? 1.209 2.228 -38.710 1.00 67.12 250 ALA A N 1
ATOM 2003 C CA . ALA A 1 250 ? 1.671 3.110 -39.779 1.00 67.12 250 ALA A CA 1
ATOM 2004 C C . ALA A 1 250 ? 2.965 2.624 -40.454 1.00 67.12 250 ALA A C 1
ATOM 2006 O O . ALA A 1 250 ? 3.151 2.859 -41.649 1.00 67.12 250 ALA A O 1
ATOM 2007 N N . ASN A 1 251 ? 3.845 1.928 -39.727 1.00 67.88 251 ASN A N 1
ATOM 2008 C CA . ASN A 1 251 ? 5.006 1.255 -40.311 1.00 67.88 251 ASN A CA 1
ATOM 2009 C C . ASN A 1 251 ? 4.585 0.129 -41.261 1.00 67.88 251 ASN A C 1
ATOM 2011 O O . ASN A 1 251 ? 5.083 0.074 -42.386 1.00 67.88 251 ASN A O 1
ATOM 2015 N N . ASP A 1 252 ? 3.615 -0.693 -40.867 1.00 71.81 252 ASP A N 1
ATOM 2016 C CA . ASP A 1 252 ? 3.095 -1.774 -41.714 1.00 71.81 252 ASP A CA 1
ATOM 2017 C C . ASP A 1 252 ? 2.377 -1.226 -42.963 1.00 71.81 252 ASP A C 1
ATOM 2019 O O . ASP A 1 252 ? 2.462 -1.796 -44.055 1.00 71.81 252 ASP A O 1
ATOM 2023 N N . TYR A 1 253 ? 1.747 -0.053 -42.848 1.00 70.88 253 TYR A N 1
ATOM 2024 C CA . TYR A 1 253 ? 1.141 0.661 -43.974 1.00 70.88 253 TYR A CA 1
ATOM 2025 C C . TYR A 1 253 ? 2.108 1.588 -44.731 1.00 70.88 253 TYR A C 1
ATOM 2027 O O . TYR A 1 253 ? 1.732 2.127 -45.773 1.00 70.88 253 TYR A O 1
ATOM 2035 N N . GLY A 1 254 ? 3.368 1.724 -44.309 1.00 74.31 254 GLY A N 1
ATOM 2036 C CA . GLY A 1 254 ? 4.379 2.557 -44.971 1.00 74.31 254 GLY A CA 1
ATOM 2037 C C . GLY A 1 254 ? 4.102 4.068 -44.939 1.00 74.31 254 GLY A C 1
ATOM 2038 O O . GLY A 1 254 ? 4.575 4.777 -45.821 1.00 74.31 254 GLY A O 1
ATOM 2039 N N . CYS A 1 255 ? 3.344 4.557 -43.955 1.00 73.06 255 CYS A N 1
ATOM 2040 C CA . CYS A 1 255 ? 2.979 5.970 -43.762 1.00 73.06 255 CYS A CA 1
ATOM 2041 C C . CYS A 1 255 ? 3.534 6.544 -42.443 1.00 73.06 255 CYS A C 1
ATOM 2043 O O . CYS A 1 255 ? 2.896 7.336 -41.743 1.00 73.06 255 CYS A O 1
ATOM 2045 N N . ILE A 1 256 ? 4.741 6.103 -42.071 1.00 71.75 256 ILE A N 1
ATOM 2046 C CA . ILE A 1 256 ? 5.423 6.540 -40.846 1.00 71.75 256 ILE A CA 1
ATOM 2047 C C . ILE A 1 256 ? 5.591 8.064 -40.785 1.00 71.75 256 ILE A C 1
ATOM 2049 O O . ILE A 1 256 ? 5.318 8.609 -39.721 1.00 71.75 256 ILE A O 1
ATOM 2053 N N . PRO A 1 257 ? 6.012 8.787 -41.845 1.00 56.25 257 PRO A N 1
ATOM 2054 C CA . PRO A 1 257 ? 6.230 10.236 -41.752 1.00 56.25 257 PRO A CA 1
ATOM 2055 C C . PRO A 1 257 ? 4.969 11.022 -41.356 1.00 56.25 257 PRO A C 1
ATOM 2057 O O . PRO A 1 257 ? 5.027 11.950 -40.542 1.00 56.25 257 PRO A O 1
ATOM 2060 N N . GLU A 1 258 ? 3.817 10.626 -41.893 1.00 66.81 258 GLU A N 1
ATOM 2061 C CA . GLU A 1 258 ? 2.518 11.238 -41.625 1.00 66.81 258 GLU A CA 1
ATOM 2062 C C . GLU A 1 258 ? 2.034 10.903 -40.210 1.00 66.81 258 GLU A C 1
ATOM 2064 O O . GLU A 1 258 ? 1.642 11.797 -39.453 1.00 66.81 258 GLU A O 1
ATOM 2069 N N . ALA A 1 259 ? 2.123 9.629 -39.816 1.00 67.44 259 ALA A N 1
ATOM 2070 C CA . ALA A 1 259 ? 1.738 9.187 -38.479 1.00 67.44 259 ALA A CA 1
ATOM 2071 C C . ALA A 1 259 ? 2.654 9.762 -37.391 1.00 67.44 259 ALA A C 1
ATOM 2073 O O . ALA A 1 259 ? 2.169 10.184 -36.343 1.00 67.44 259 ALA A O 1
ATOM 2074 N N . LEU A 1 260 ? 3.961 9.853 -37.650 1.00 60.91 260 LEU A N 1
ATOM 2075 C CA . LEU A 1 260 ? 4.949 10.413 -36.730 1.00 60.91 260 LEU A CA 1
ATOM 2076 C C . LEU A 1 260 ? 4.657 11.886 -36.446 1.00 60.91 260 LEU A C 1
ATOM 2078 O O . LEU A 1 260 ? 4.715 12.304 -35.295 1.00 60.91 260 LEU A O 1
ATOM 2082 N N . THR A 1 261 ? 4.274 12.661 -37.463 1.00 61.69 261 THR A N 1
ATOM 2083 C CA . THR A 1 261 ? 3.906 14.075 -37.293 1.00 61.69 261 THR A CA 1
ATOM 2084 C C . THR A 1 261 ? 2.708 14.221 -36.347 1.00 61.69 261 THR A C 1
ATOM 2086 O O . THR A 1 261 ? 2.739 15.031 -35.423 1.00 61.69 261 THR A O 1
ATOM 2089 N N . ILE A 1 262 ? 1.676 13.390 -36.516 1.00 63.88 262 ILE A N 1
ATOM 2090 C CA . ILE A 1 262 ? 0.468 13.403 -35.676 1.00 63.88 262 ILE A CA 1
ATOM 2091 C C . ILE A 1 262 ? 0.781 12.937 -34.254 1.00 63.88 262 ILE A C 1
ATOM 2093 O O . ILE A 1 262 ? 0.355 13.570 -33.291 1.00 63.88 262 ILE A O 1
ATOM 2097 N N . VAL A 1 263 ? 1.549 11.856 -34.114 1.00 62.12 263 VAL A N 1
ATOM 2098 C CA . VAL A 1 263 ? 1.988 11.339 -32.814 1.00 62.12 263 VAL A CA 1
ATOM 2099 C C . VAL A 1 263 ? 2.799 12.399 -32.069 1.00 62.12 263 VAL A C 1
ATOM 2101 O O . VAL A 1 263 ? 2.535 12.636 -30.894 1.00 62.12 263 VAL A O 1
ATOM 2104 N N . VAL A 1 264 ? 3.712 13.106 -32.743 1.00 61.34 264 VAL A N 1
ATOM 2105 C CA . VAL A 1 264 ? 4.480 14.220 -32.162 1.00 61.34 264 VAL A CA 1
ATOM 2106 C C . VAL A 1 264 ? 3.562 15.374 -31.744 1.00 61.34 264 VAL A C 1
ATOM 2108 O O . VAL A 1 264 ? 3.710 15.895 -30.639 1.00 61.34 264 VAL A O 1
ATOM 2111 N N . MET A 1 265 ? 2.579 15.745 -32.570 1.00 56.97 265 MET A N 1
ATOM 2112 C CA . MET A 1 265 ? 1.611 16.803 -32.245 1.00 56.97 265 MET A CA 1
ATOM 2113 C C . MET A 1 265 ? 0.716 16.453 -31.049 1.00 56.97 265 MET A C 1
ATOM 2115 O O . MET A 1 265 ? 0.431 17.325 -30.235 1.00 56.97 265 MET A O 1
ATOM 2119 N N . LEU A 1 266 ? 0.282 15.195 -30.930 1.00 56.66 266 LEU A N 1
ATOM 2120 C CA . LEU A 1 266 ? -0.566 14.722 -29.829 1.00 56.66 266 LEU A CA 1
ATOM 2121 C C . LEU A 1 266 ? 0.224 14.447 -28.541 1.00 56.66 266 LEU A C 1
ATOM 2123 O O . LEU A 1 266 ? -0.335 14.553 -27.452 1.00 56.66 266 LEU A O 1
ATOM 2127 N N . SER A 1 267 ? 1.514 14.119 -28.655 1.00 58.19 267 SER A N 1
ATOM 2128 C CA . SER A 1 267 ? 2.409 13.908 -27.506 1.00 58.19 267 SER A CA 1
ATOM 2129 C C . SER A 1 267 ? 2.909 15.226 -26.905 1.00 58.19 267 SER A C 1
ATOM 2131 O O . SER A 1 267 ? 3.315 15.271 -25.742 1.00 58.19 267 SER A O 1
ATOM 2133 N N . ALA A 1 268 ? 2.873 16.322 -27.668 1.00 47.44 268 ALA A N 1
ATOM 2134 C CA . ALA A 1 268 ? 3.178 17.649 -27.159 1.00 47.44 268 ALA A CA 1
ATOM 2135 C C . ALA A 1 268 ? 2.018 18.155 -26.281 1.00 47.44 268 ALA A C 1
ATOM 2137 O O . ALA A 1 268 ? 0.914 18.394 -26.765 1.00 47.44 268 ALA A O 1
ATOM 2138 N N . LYS A 1 269 ? 2.261 18.376 -24.980 1.00 44.00 269 LYS A N 1
ATOM 2139 C CA . LYS A 1 269 ? 1.314 19.097 -24.109 1.00 44.00 269 LYS A CA 1
ATOM 2140 C C . LYS A 1 269 ? 1.129 20.526 -24.638 1.00 44.00 269 LYS A C 1
ATOM 2142 O O . LYS A 1 269 ? 1.907 21.416 -24.309 1.00 44.00 269 LYS A O 1
ATOM 2147 N N . THR A 1 270 ? 0.099 20.772 -25.445 1.00 38.69 270 THR A N 1
ATOM 2148 C CA . THR A 1 270 ? -0.296 22.131 -25.837 1.00 38.69 270 THR A CA 1
ATOM 2149 C C . THR A 1 270 ? -0.966 22.834 -24.661 1.00 38.69 270 THR A C 1
ATOM 2151 O O . THR A 1 270 ? -2.158 22.674 -24.415 1.00 38.69 270 THR A O 1
ATOM 2154 N N . THR A 1 271 ? -0.199 23.653 -23.946 1.00 35.50 271 THR A N 1
ATOM 2155 C CA . THR A 1 271 ? -0.611 24.461 -22.783 1.00 35.50 271 THR A CA 1
ATOM 2156 C C . THR A 1 271 ? -1.589 25.609 -23.116 1.00 35.50 271 THR A C 1
ATOM 2158 O O . THR A 1 271 ? -1.736 26.526 -22.316 1.00 35.50 271 THR A O 1
ATOM 2161 N N . LEU A 1 272 ? -2.239 25.634 -24.289 1.00 33.22 272 LEU A N 1
ATOM 2162 C CA . LEU A 1 272 ? -2.907 26.849 -24.795 1.00 33.22 272 LEU A CA 1
ATOM 2163 C C . LEU A 1 272 ? -4.313 26.685 -25.400 1.00 33.22 272 LEU A C 1
ATOM 2165 O O . LEU A 1 272 ? -4.823 27.663 -25.941 1.00 33.22 272 LEU A O 1
ATOM 2169 N N . LEU A 1 273 ? -4.989 25.534 -25.293 1.00 33.97 273 LEU A N 1
ATOM 2170 C CA . LEU A 1 273 ? -6.380 25.425 -25.770 1.00 33.97 273 LEU A CA 1
ATOM 2171 C C . LEU A 1 273 ? -7.379 25.157 -24.630 1.00 33.97 273 LEU A C 1
ATOM 2173 O O . LEU A 1 273 ? -7.164 24.237 -23.839 1.00 33.97 273 LEU A O 1
ATOM 2177 N N . PRO A 1 274 ? -8.476 25.936 -24.529 1.00 34.00 274 PRO A N 1
ATOM 2178 C CA . PRO A 1 274 ? -9.532 25.686 -23.558 1.00 34.00 274 PRO A CA 1
ATOM 2179 C C . PRO A 1 274 ? -10.272 24.379 -23.884 1.00 34.00 274 PRO A C 1
ATOM 2181 O O . PRO A 1 274 ? -10.553 24.065 -25.040 1.00 34.00 274 PRO A O 1
ATOM 2184 N N . LEU A 1 275 ? -10.601 23.636 -22.825 1.00 36.88 275 LEU A N 1
ATOM 2185 C CA . LEU A 1 275 ? -11.128 22.261 -22.784 1.00 36.88 275 LEU A CA 1
ATOM 2186 C C . LEU A 1 275 ? -12.442 21.980 -23.550 1.00 36.88 275 LEU A C 1
ATOM 2188 O O . LEU A 1 275 ? -12.938 20.858 -23.489 1.00 36.88 275 LEU A O 1
ATOM 2192 N N . SER A 1 276 ? -13.033 22.936 -24.270 1.00 35.97 276 SER A N 1
ATOM 2193 C CA . SER A 1 276 ? -14.368 22.774 -24.869 1.00 35.97 276 SER A CA 1
ATOM 2194 C C . SER A 1 276 ? -14.398 22.176 -26.282 1.00 35.97 276 SER A C 1
ATOM 2196 O O . SER A 1 276 ? -15.478 21.841 -26.760 1.00 35.97 276 SER A O 1
ATOM 2198 N N . HIS A 1 277 ? -13.254 21.965 -26.942 1.00 40.88 277 HIS A N 1
ATOM 2199 C CA . HIS A 1 277 ? -13.202 21.317 -28.261 1.00 40.88 277 HIS A CA 1
ATOM 2200 C C . HIS A 1 277 ? -12.038 20.324 -28.387 1.00 40.88 277 HIS A C 1
ATOM 2202 O O . HIS A 1 277 ? -11.187 20.443 -29.263 1.00 40.88 277 HIS A O 1
ATOM 2208 N N . ILE A 1 278 ? -12.008 19.298 -27.532 1.00 42.44 278 ILE A N 1
ATOM 2209 C CA . ILE A 1 278 ? -11.210 18.099 -27.816 1.00 42.44 278 ILE A CA 1
ATOM 2210 C C . ILE A 1 278 ? -12.037 17.233 -28.770 1.00 42.44 278 ILE A C 1
ATOM 2212 O O . ILE A 1 278 ? -12.940 16.503 -28.358 1.00 42.44 278 ILE A O 1
ATOM 2216 N N . ILE A 1 279 ? -11.764 17.339 -30.071 1.00 42.81 279 ILE A N 1
ATOM 2217 C CA . ILE A 1 279 ? -12.213 16.332 -31.037 1.00 42.81 279 ILE A CA 1
ATOM 2218 C C . ILE A 1 279 ? -11.595 15.007 -30.580 1.00 42.81 279 ILE A C 1
ATOM 2220 O O . ILE A 1 279 ? -10.381 14.933 -30.411 1.00 42.81 279 ILE A O 1
ATOM 2224 N N . SER A 1 280 ? -12.427 13.989 -30.334 1.00 43.69 280 SER A N 1
ATOM 2225 C CA . SER A 1 280 ? -11.988 12.654 -29.902 1.00 43.69 280 SER A CA 1
ATOM 2226 C C . SER A 1 280 ? -10.791 12.191 -30.742 1.00 43.69 280 SER A C 1
ATOM 2228 O O . SER A 1 280 ? -10.918 11.970 -31.949 1.00 43.69 280 SER A O 1
ATOM 2230 N N . THR A 1 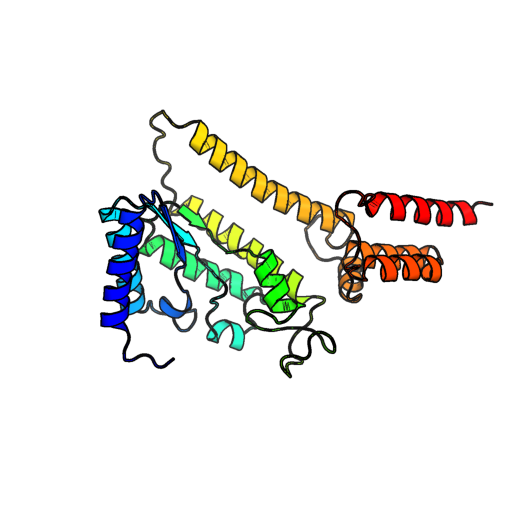281 ? -9.632 12.069 -30.093 1.00 46.97 281 THR A N 1
ATOM 2231 C CA . THR A 1 281 ? -8.335 11.681 -30.676 1.00 46.97 281 THR A CA 1
ATOM 2232 C C . THR A 1 281 ? -8.429 10.383 -31.481 1.00 46.97 281 THR A C 1
ATOM 2234 O O . THR A 1 281 ? -7.795 10.244 -32.524 1.00 46.97 281 THR A O 1
ATOM 2237 N N . THR A 1 282 ? -9.324 9.483 -31.073 1.00 41.34 282 THR A N 1
ATOM 2238 C CA . THR A 1 282 ? -9.639 8.221 -31.750 1.00 41.34 282 THR A CA 1
ATOM 2239 C C . THR A 1 282 ? -10.238 8.414 -33.150 1.00 41.34 282 THR A C 1
ATOM 2241 O O . THR A 1 282 ? -9.902 7.670 -34.067 1.00 41.34 282 THR A O 1
ATOM 2244 N N . ARG A 1 283 ? -11.092 9.429 -33.363 1.00 41.97 283 ARG A N 1
ATOM 2245 C CA . ARG A 1 283 ? -11.745 9.668 -34.666 1.00 41.97 283 ARG A CA 1
ATOM 2246 C C . ARG A 1 283 ? -10.794 10.252 -35.708 1.00 41.97 283 ARG A C 1
ATOM 2248 O O . ARG A 1 283 ? -10.892 9.893 -36.875 1.00 41.97 283 ARG A O 1
ATOM 2255 N N . VAL A 1 284 ? -9.877 11.130 -35.300 1.00 49.56 284 VAL A N 1
ATOM 2256 C CA . VAL A 1 284 ? -8.904 11.742 -36.223 1.00 49.56 284 VAL A CA 1
ATOM 2257 C C . VAL A 1 284 ? -7.880 10.704 -36.694 1.00 49.56 284 VAL A C 1
ATOM 2259 O O . VAL A 1 284 ? -7.601 10.634 -37.888 1.00 49.56 284 VAL A O 1
ATOM 2262 N N . MET A 1 285 ? -7.401 9.834 -35.795 1.00 47.56 285 MET A N 1
ATOM 2263 C CA . MET A 1 285 ? -6.507 8.723 -36.157 1.00 47.56 285 MET A CA 1
ATOM 2264 C C . MET A 1 285 ? -7.172 7.711 -37.100 1.00 47.56 285 MET A C 1
ATOM 2266 O O . MET A 1 285 ? -6.577 7.345 -38.113 1.00 47.56 285 MET A O 1
ATOM 2270 N N . GLN A 1 286 ? -8.424 7.314 -36.836 1.00 44.00 286 GLN A N 1
ATOM 2271 C CA . GLN A 1 286 ? -9.151 6.373 -37.700 1.00 44.00 286 GLN A CA 1
ATOM 2272 C C . GLN A 1 286 ? -9.363 6.908 -39.125 1.00 44.00 286 GLN A C 1
ATOM 2274 O O . GLN A 1 286 ? -9.218 6.155 -40.083 1.00 44.00 286 GLN A O 1
ATOM 2279 N N . ILE A 1 287 ? -9.659 8.202 -39.292 1.00 51.28 287 ILE A N 1
ATOM 2280 C CA . ILE A 1 287 ? -9.880 8.806 -40.618 1.00 51.28 287 ILE A CA 1
ATOM 2281 C C . ILE A 1 287 ? -8.600 8.794 -41.467 1.00 51.28 287 ILE A C 1
ATOM 2283 O O . ILE A 1 287 ? -8.678 8.577 -42.677 1.00 51.28 287 ILE A O 1
ATOM 2287 N N . ILE A 1 288 ? -7.433 8.999 -40.851 1.00 53.16 288 ILE A N 1
ATOM 2288 C CA . ILE A 1 288 ? -6.150 9.113 -41.559 1.00 53.16 288 ILE A CA 1
ATOM 2289 C C . ILE A 1 288 ? -5.582 7.735 -41.906 1.00 53.16 288 ILE A C 1
ATOM 2291 O O . ILE A 1 288 ? -5.181 7.530 -43.048 1.00 53.16 288 ILE A O 1
ATOM 2295 N N . ILE A 1 289 ? -5.649 6.761 -40.989 1.00 51.75 289 ILE A N 1
ATOM 2296 C CA . ILE A 1 289 ? -5.291 5.363 -41.296 1.00 51.75 289 ILE A CA 1
ATOM 2297 C C . ILE A 1 289 ? -6.175 4.836 -42.436 1.00 51.75 289 ILE A C 1
ATOM 2299 O O . ILE A 1 289 ? -5.676 4.214 -43.372 1.00 51.75 289 ILE A O 1
ATOM 2303 N N . MET A 1 290 ? -7.472 5.166 -42.424 1.00 48.91 290 MET A N 1
ATOM 2304 C CA . MET A 1 290 ? -8.389 4.790 -43.499 1.00 48.91 290 MET A CA 1
ATOM 2305 C C . MET A 1 290 ? -8.038 5.478 -44.832 1.00 48.91 290 MET A C 1
ATOM 2307 O O . MET A 1 290 ? -8.060 4.820 -45.867 1.00 48.91 290 MET A O 1
ATOM 2311 N N . HIS A 1 291 ? -7.642 6.757 -44.835 1.00 51.19 291 HIS A N 1
ATOM 2312 C CA . HIS A 1 291 ? -7.170 7.440 -46.052 1.00 51.19 291 HIS A CA 1
ATOM 2313 C C . HIS A 1 291 ? -5.854 6.857 -46.594 1.00 51.19 291 HIS A C 1
ATOM 2315 O O . HIS A 1 291 ? -5.727 6.684 -47.805 1.00 51.19 291 HIS A O 1
ATOM 2321 N N . CYS A 1 292 ? -4.898 6.502 -45.729 1.00 50.09 292 CYS A N 1
ATOM 2322 C CA . CYS A 1 292 ? -3.649 5.847 -46.134 1.00 50.09 292 CYS A CA 1
ATOM 2323 C C . CYS A 1 292 ? -3.883 4.428 -46.682 1.00 50.09 292 CYS A C 1
ATOM 2325 O O . CYS A 1 292 ? -3.229 4.033 -47.646 1.00 50.09 292 CYS A O 1
ATOM 2327 N N . ALA A 1 293 ? -4.838 3.680 -46.118 1.00 46.62 293 ALA A N 1
ATOM 2328 C CA . ALA A 1 293 ? -5.234 2.368 -46.627 1.00 46.62 293 ALA A CA 1
ATOM 2329 C C . ALA A 1 293 ? -5.937 2.465 -47.995 1.00 46.62 293 ALA A C 1
ATOM 2331 O O . ALA A 1 293 ? -5.660 1.665 -48.886 1.00 46.62 293 ALA A O 1
ATOM 2332 N N . ILE A 1 294 ? -6.798 3.471 -48.193 1.00 51.56 294 ILE A N 1
ATOM 2333 C CA . ILE A 1 294 ? -7.505 3.707 -49.464 1.00 51.56 294 ILE A CA 1
ATOM 2334 C C . ILE A 1 294 ? -6.545 4.200 -50.562 1.00 51.56 294 ILE A C 1
ATOM 2336 O O . ILE A 1 294 ? -6.680 3.793 -51.714 1.00 51.56 294 ILE A O 1
ATOM 2340 N N . GLY A 1 295 ? -5.534 5.005 -50.220 1.00 47.88 295 GLY A N 1
ATOM 2341 C CA . GLY A 1 295 ? -4.530 5.515 -51.166 1.00 47.88 295 GLY A CA 1
ATOM 2342 C C . GLY A 1 295 ? -3.613 4.456 -51.798 1.00 47.88 295 GLY A C 1
ATOM 2343 O O . GLY A 1 295 ? -2.902 4.775 -52.743 1.00 47.88 295 GLY A O 1
ATOM 2344 N N . LYS A 1 296 ? -3.633 3.206 -51.311 1.00 44.75 296 LYS A N 1
ATOM 2345 C CA . LYS A 1 296 ? -2.931 2.055 -51.916 1.00 44.75 296 LYS A CA 1
ATOM 2346 C C . LYS A 1 296 ? -3.826 1.161 -52.791 1.00 44.75 296 LYS A C 1
ATOM 2348 O O . LYS A 1 296 ? -3.327 0.189 -53.351 1.00 44.75 296 LYS A O 1
ATOM 2353 N N . VAL A 1 297 ? -5.130 1.446 -52.883 1.00 39.41 297 VAL A N 1
ATOM 2354 C CA . VAL A 1 297 ? -6.117 0.655 -53.655 1.00 39.41 297 VAL A CA 1
ATOM 2355 C C . VAL A 1 297 ? -6.478 1.326 -54.999 1.00 39.41 297 VAL A C 1
ATOM 2357 O O . VAL A 1 297 ? -7.302 0.802 -55.745 1.00 39.41 297 VAL A O 1
ATOM 2360 N N . VAL A 1 298 ? -5.835 2.449 -55.348 1.00 34.88 298 VAL A N 1
ATOM 2361 C CA . VAL A 1 298 ? -5.931 3.105 -56.669 1.00 34.88 298 VAL A CA 1
ATOM 2362 C C . VAL A 1 298 ? -4.600 3.010 -57.400 1.00 34.88 298 VAL A C 1
ATOM 2364 O O . VAL A 1 298 ? -3.566 3.269 -56.747 1.00 34.88 298 VAL A O 1
#

Radius of gyration: 23.7 Å; chains: 1; bounding box: 54×43×81 Å

Foldseek 3Di:
DDDPDPLVVLLVVLLVVLVVCLVVPAQEDEDEQACCLQPVLLDDHGDVSSLVSVVSNLVSCVVSNYAYAYEHDDLRPRVNCCVPANALLDLVNLVSLLVSLVVCCVSCVVRHDHYHHYPPLLCSLCCDADQLNGPPRHHDPDHNPPDPDNPHQNLPRSVSNSVSSVSSRVSNVVVCVPPRDDPDPPPDDCPPVVVVVVVVVCVVVVVVVVVLVVCVVLQQADPVRHGDPLVVQCSVPPADSVLSSLLVVCVVLVNNVVSVVLSVVVRDPPPDDDPPDPPPPVVVSVVVSVVSVVVVVD

Secondary structure (DSSP, 8-state):
--TTS-HHHHHHHHHHHHHHHHHTT-SEEEEE--HHHHSTTSSSS--HHHHHHHHHHHHHHHHTTPEEEEEEESS---HHHHHHH-GGGSTHHHHHHHHHHHHHHHHHTTT--EEEEES-HHHHHHHHHTS-SSTT----TTTTTTS------TTTHHHHHHHHHHHHHHHHHHHIIIII-------S--HHHHHHHHHHHHHHHHHHHHHHHHHHHTTSB-TTSPBPHHHHHHHHSSS-HHHHHHHHHHHHTT-HHHHHHHHHHHHS--TT--TT----HHHHHHHHHHHHHHTT--

Organism: Arachis duranensis (NCBI:txid130453)